Protein AF-A0A1F5VP47-F1 (afdb_monomer_lite)

pLDDT: mean 88.55, std 9.93, range [41.97, 97.94]

Foldseek 3Di:
DADQDVVLVVLLVLVVQLVCLLQVVPVHLPVSPVVSVVSVVVSVVVLVVVCVVCQAQAALAQRHGDPDDDWDWDWADEDPDTDIGTHDDPVSVLLLQLLLLVCVVCLVVLVCLLVVLVVVLSVVSVCVSVVVDPDDNVVSSLVSLLSQLVSLLCSLPCSNVRDPGHSYDRDDSSSSNSRHVNVSSVCSNVSSVVSVVVSVVVVVVVVD

Sequence (208 aa):
MGIMNIKGLLLFLFIPVTLVLFLLFPFGVLISVLLGLGIMFFHRLIARPYMKYYHAKKCLWCNAPFKNASSLKINVEEGKNVQEFNSCSEKCKRGVQNFFRFTGAYRHMIKWGILIPLAGYLVIALLVSFEILALDMQWVKNSFKAIIAILVVSVSFFYRVGGAAELVFPLPVHNLLLLGIRNTLWIFRIVGIWWLITVGKDVIELLA

Organism: NCBI:txid1817863

Structure (mmCIF, N/CA/C/O backbone):
data_AF-A0A1F5VP47-F1
#
_entry.id   AF-A0A1F5VP47-F1
#
loop_
_atom_site.group_PDB
_atom_site.id
_atom_site.type_symbol
_atom_site.label_atom_id
_atom_site.label_alt_id
_atom_site.label_comp_id
_atom_site.label_asym_id
_atom_site.label_entity_id
_atom_site.label_seq_id
_atom_site.pdbx_PDB_ins_code
_atom_site.Cartn_x
_atom_site.Cartn_y
_atom_site.Cartn_z
_atom_site.occupancy
_atom_site.B_iso_or_equiv
_atom_site.auth_seq_id
_atom_site.auth_comp_id
_atom_site.auth_asym_id
_atom_site.auth_atom_id
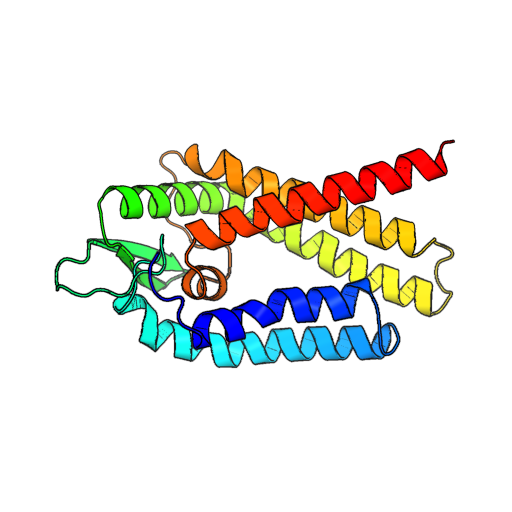_atom_site.pdbx_PDB_model_num
ATOM 1 N N . MET A 1 1 ? -1.201 14.249 20.895 1.00 41.97 1 MET A N 1
ATOM 2 C CA . MET A 1 1 ? -0.868 13.173 19.932 1.00 41.97 1 MET A CA 1
ATOM 3 C C . MET A 1 1 ? -0.512 11.931 20.730 1.00 41.97 1 MET A C 1
ATOM 5 O O . MET A 1 1 ? 0.309 12.037 21.626 1.00 41.97 1 MET A O 1
ATOM 9 N N . GLY A 1 2 ? -1.189 10.800 20.508 1.00 52.50 2 GLY A N 1
ATOM 10 C CA . GLY A 1 2 ? -0.868 9.563 21.228 1.00 52.50 2 GLY A CA 1
ATOM 11 C C . GLY A 1 2 ? 0.527 9.076 20.847 1.00 52.50 2 GLY A C 1
ATOM 12 O O . GLY A 1 2 ? 0.883 9.146 19.673 1.00 52.50 2 GLY A O 1
ATOM 13 N N . ILE A 1 3 ? 1.299 8.613 21.830 1.00 56.91 3 ILE A N 1
ATOM 14 C CA . ILE A 1 3 ? 2.617 7.996 21.641 1.00 56.91 3 ILE A CA 1
ATOM 15 C C . ILE A 1 3 ? 2.464 6.895 20.583 1.00 56.91 3 ILE A C 1
ATOM 17 O O . ILE A 1 3 ? 1.794 5.887 20.822 1.00 56.91 3 ILE A O 1
ATOM 21 N N . MET A 1 4 ? 3.010 7.117 19.384 1.00 62.94 4 MET A N 1
ATOM 22 C CA . MET A 1 4 ? 3.006 6.102 18.335 1.00 62.94 4 MET A CA 1
ATOM 23 C C . MET A 1 4 ? 3.775 4.890 18.846 1.00 62.94 4 MET A C 1
ATOM 25 O O . MET A 1 4 ? 4.903 4.996 19.321 1.00 62.94 4 MET A O 1
ATOM 29 N N . ASN A 1 5 ? 3.145 3.723 18.769 1.00 77.38 5 ASN A N 1
ATOM 30 C CA . ASN A 1 5 ? 3.787 2.482 19.159 1.00 77.38 5 ASN A CA 1
ATOM 31 C C . ASN A 1 5 ? 4.915 2.185 18.160 1.00 77.38 5 ASN A C 1
ATOM 33 O O . ASN A 1 5 ? 4.637 1.834 17.014 1.00 77.38 5 ASN A O 1
ATOM 37 N N . ILE A 1 6 ? 6.166 2.306 18.613 1.00 84.44 6 ILE A N 1
ATOM 38 C CA . ILE A 1 6 ? 7.379 2.107 17.806 1.00 84.44 6 ILE A CA 1
ATOM 39 C C . ILE A 1 6 ? 7.341 0.769 17.056 1.00 84.44 6 ILE A C 1
ATOM 41 O O . ILE A 1 6 ? 7.669 0.726 15.877 1.00 84.44 6 ILE A O 1
ATOM 45 N N . LYS A 1 7 ? 6.843 -0.310 17.680 1.00 85.19 7 LYS A N 1
ATOM 46 C CA . LYS A 1 7 ? 6.714 -1.620 17.014 1.00 85.19 7 LYS A CA 1
ATOM 47 C C . LYS A 1 7 ? 5.762 -1.565 15.817 1.00 85.19 7 LYS A C 1
ATOM 49 O O . LYS A 1 7 ? 6.024 -2.187 14.797 1.00 85.19 7 LYS A O 1
ATOM 54 N N . GLY A 1 8 ? 4.662 -0.819 15.941 1.00 83.31 8 GLY A N 1
ATOM 55 C CA . GLY A 1 8 ? 3.710 -0.620 14.846 1.00 83.31 8 GLY A CA 1
ATOM 56 C C . GLY A 1 8 ? 4.316 0.178 13.692 1.00 83.31 8 GLY A C 1
ATOM 57 O O . GLY A 1 8 ? 4.136 -0.187 12.536 1.00 83.31 8 GLY A O 1
ATOM 58 N N . LEU A 1 9 ? 5.090 1.219 14.013 1.00 86.44 9 LEU A N 1
ATOM 59 C CA . LEU A 1 9 ? 5.802 2.026 13.023 1.00 86.44 9 LEU A CA 1
ATOM 60 C C . LEU A 1 9 ? 6.890 1.222 12.296 1.00 86.44 9 LEU A C 1
ATOM 62 O O . LEU A 1 9 ? 6.964 1.280 11.074 1.00 86.44 9 LEU A O 1
ATOM 66 N N . LEU A 1 10 ? 7.684 0.432 13.025 1.00 88.69 10 LEU A N 1
ATOM 67 C CA . LEU A 1 10 ? 8.708 -0.445 12.446 1.00 88.69 10 LEU A CA 1
ATOM 68 C C . LEU A 1 10 ? 8.095 -1.465 11.482 1.00 88.69 10 LEU A C 1
ATOM 70 O O . LEU A 1 10 ? 8.584 -1.635 10.371 1.00 88.69 10 LEU A O 1
ATOM 74 N N . LEU A 1 11 ? 6.980 -2.088 11.870 1.00 86.81 11 LEU A N 1
ATOM 75 C CA . LEU A 1 11 ? 6.247 -3.000 10.989 1.00 86.81 11 LEU A CA 1
ATOM 76 C C . LEU A 1 11 ? 5.607 -2.276 9.799 1.00 86.81 11 LEU A C 1
ATOM 78 O O . LEU A 1 11 ? 5.409 -2.883 8.755 1.00 86.81 11 LEU A O 1
ATOM 82 N N . PHE A 1 12 ? 5.276 -0.989 9.923 1.00 88.25 12 PHE A N 1
ATOM 83 C CA . PHE A 1 12 ? 4.775 -0.203 8.798 1.00 88.25 12 PHE A CA 1
ATOM 84 C C . PHE A 1 12 ? 5.888 0.183 7.813 1.00 88.25 12 PHE A C 1
ATOM 86 O O . PHE A 1 12 ? 5.636 0.229 6.609 1.00 88.25 12 PHE A O 1
ATOM 93 N N . LEU A 1 13 ? 7.117 0.405 8.301 1.00 90.25 13 LEU A N 1
ATOM 94 C CA . LEU A 1 13 ? 8.293 0.768 7.495 1.00 90.25 13 LEU A CA 1
ATOM 95 C C . LEU A 1 13 ? 8.630 -0.280 6.419 1.00 90.25 13 LEU A C 1
ATOM 97 O O . LEU A 1 13 ? 9.282 0.016 5.423 1.00 90.25 13 LEU A O 1
ATOM 101 N N . PHE A 1 14 ? 8.101 -1.486 6.567 1.00 89.94 14 PHE A N 1
ATOM 102 C CA . PHE A 1 14 ? 8.092 -2.507 5.536 1.00 89.94 14 PHE A CA 1
ATOM 103 C C . PHE A 1 14 ? 7.629 -1.999 4.145 1.00 89.94 14 PHE A C 1
ATOM 105 O O . PHE A 1 14 ? 8.259 -2.298 3.127 1.00 89.94 14 PHE A O 1
ATOM 112 N N . ILE A 1 15 ? 6.552 -1.205 4.090 1.00 90.31 15 ILE A N 1
ATOM 113 C CA . ILE A 1 15 ? 5.997 -0.677 2.831 1.00 90.31 15 ILE A CA 1
ATOM 114 C C . ILE A 1 15 ? 6.986 0.271 2.129 1.00 90.31 15 ILE A C 1
ATOM 116 O O . ILE A 1 15 ? 7.303 0.030 0.966 1.00 90.31 15 ILE A O 1
ATOM 120 N N . PRO A 1 16 ? 7.510 1.334 2.773 1.00 91.50 16 PRO A N 1
ATOM 121 C CA . PRO A 1 16 ? 8.477 2.204 2.112 1.00 91.50 16 PRO A CA 1
ATOM 122 C C . PRO A 1 16 ? 9.773 1.475 1.745 1.00 91.50 16 PRO A C 1
ATOM 124 O O . PRO A 1 16 ? 10.310 1.741 0.676 1.00 91.50 16 PRO A O 1
ATOM 127 N N . VAL A 1 17 ? 10.246 0.519 2.553 1.00 95.00 17 VAL A N 1
ATOM 128 C CA . VAL A 1 17 ? 11.437 -0.282 2.213 1.00 95.00 17 VAL A CA 1
ATOM 129 C C . VAL A 1 17 ? 11.219 -1.088 0.930 1.00 95.00 17 VAL A C 1
ATOM 131 O O . VAL A 1 17 ? 12.063 -1.068 0.038 1.00 95.00 17 VAL A O 1
ATOM 134 N N . THR A 1 18 ? 10.074 -1.759 0.794 1.00 94.25 18 THR A N 1
ATOM 135 C CA . THR A 1 18 ? 9.769 -2.523 -0.428 1.00 94.25 18 THR A CA 1
ATOM 136 C C . THR A 1 18 ? 9.563 -1.635 -1.644 1.00 94.25 18 THR A C 1
ATOM 138 O O . THR A 1 18 ? 10.050 -1.969 -2.721 1.00 94.25 18 THR A O 1
ATOM 141 N N . LEU A 1 19 ? 8.934 -0.468 -1.481 1.00 93.75 19 LEU A N 1
ATOM 142 C CA . LEU A 1 19 ? 8.843 0.519 -2.557 1.00 93.75 19 LEU A CA 1
ATOM 143 C C . LEU A 1 19 ? 10.220 1.028 -2.993 1.00 93.75 19 LEU A C 1
ATOM 145 O O . LEU A 1 19 ? 10.444 1.173 -4.187 1.00 93.75 19 LEU A O 1
ATOM 149 N N . VAL A 1 20 ? 11.152 1.262 -2.066 1.00 95.69 20 VAL A N 1
ATOM 150 C CA . VAL A 1 20 ? 12.532 1.648 -2.401 1.00 95.69 20 VAL A CA 1
ATOM 151 C C . VAL A 1 20 ? 13.230 0.551 -3.204 1.00 95.69 20 VAL A C 1
ATOM 153 O O . VAL A 1 20 ? 13.813 0.847 -4.244 1.00 95.69 20 VAL A O 1
ATOM 156 N N . LEU A 1 21 ? 13.123 -0.712 -2.781 1.00 96.31 21 LEU A N 1
ATOM 157 C CA . LEU A 1 21 ? 13.696 -1.840 -3.522 1.00 96.31 21 LEU A CA 1
ATOM 158 C C . LEU A 1 21 ? 13.124 -1.935 -4.939 1.00 96.31 21 LEU A C 1
ATOM 160 O O . LEU A 1 21 ? 13.878 -2.099 -5.895 1.00 96.31 21 LEU A O 1
ATOM 164 N N . PHE A 1 22 ? 11.808 -1.784 -5.082 1.00 95.31 22 PHE A N 1
ATOM 165 C CA . PHE A 1 22 ? 11.144 -1.879 -6.377 1.00 95.31 22 PHE A CA 1
ATOM 166 C C . PHE A 1 22 ? 11.359 -0.654 -7.263 1.00 95.31 22 PHE A C 1
ATOM 168 O O . PHE A 1 22 ? 11.377 -0.807 -8.473 1.00 95.31 22 PHE A O 1
ATOM 175 N N . LEU A 1 23 ? 11.510 0.554 -6.719 1.00 95.38 23 LEU A N 1
ATOM 176 C CA . LEU A 1 23 ? 11.625 1.774 -7.527 1.00 95.38 23 LEU A CA 1
ATOM 177 C C . LEU A 1 23 ? 13.069 2.186 -7.809 1.00 95.38 23 LEU A C 1
ATOM 179 O O . LEU A 1 23 ? 13.328 2.799 -8.844 1.00 95.38 23 LEU A O 1
ATOM 183 N N . LEU A 1 24 ? 14.005 1.900 -6.906 1.00 95.56 24 LEU A N 1
ATOM 184 C CA . LEU A 1 24 ? 15.404 2.309 -7.065 1.00 95.56 24 LEU A CA 1
ATOM 185 C C . LEU A 1 24 ? 16.305 1.173 -7.544 1.00 95.56 24 LEU A C 1
ATOM 187 O O . LEU A 1 24 ? 17.343 1.459 -8.125 1.00 95.56 24 LEU A O 1
ATOM 191 N N . PHE A 1 25 ? 15.907 -0.086 -7.338 1.00 95.81 25 PHE A N 1
ATOM 192 C CA . PHE A 1 25 ? 16.708 -1.265 -7.674 1.00 95.81 25 PHE A CA 1
ATOM 193 C C . PHE A 1 25 ? 18.173 -1.180 -7.189 1.00 95.81 25 PHE A C 1
ATOM 195 O O . PHE A 1 25 ? 19.090 -1.385 -7.985 1.00 95.81 25 PHE A O 1
ATOM 202 N N . PRO A 1 26 ? 18.429 -0.895 -5.895 1.00 96.75 26 PRO A N 1
ATOM 203 C CA . PRO A 1 26 ? 19.781 -0.617 -5.394 1.00 96.75 26 PRO A CA 1
ATOM 204 C C . PRO A 1 26 ? 20.772 -1.780 -5.574 1.00 96.75 26 PRO A C 1
ATOM 206 O O . PRO A 1 26 ? 21.977 -1.559 -5.560 1.00 96.75 26 PRO A O 1
ATOM 209 N N . PHE A 1 27 ? 20.276 -3.008 -5.751 1.00 97.25 27 PHE A N 1
ATOM 210 C CA . PHE A 1 27 ? 21.081 -4.217 -5.964 1.00 97.25 27 PHE A CA 1
ATOM 211 C C . PHE A 1 27 ? 20.882 -4.814 -7.370 1.00 97.25 27 PHE A C 1
ATOM 213 O O . PHE A 1 27 ? 21.124 -5.999 -7.583 1.00 97.25 27 PHE A O 1
ATOM 220 N N . GLY A 1 28 ? 20.362 -4.024 -8.316 1.00 96.12 28 GLY A N 1
ATOM 221 C CA . GLY A 1 28 ? 19.866 -4.507 -9.607 1.00 96.12 28 GLY A CA 1
ATOM 222 C C . GLY A 1 28 ? 18.427 -5.028 -9.528 1.00 96.12 28 GLY A C 1
ATOM 223 O O . GLY A 1 28 ? 17.894 -5.276 -8.440 1.00 96.12 28 GLY A O 1
ATOM 224 N N . VAL A 1 29 ? 17.767 -5.172 -10.683 1.00 95.38 29 VAL A N 1
ATOM 225 C CA . VAL A 1 29 ? 16.321 -5.455 -10.748 1.00 95.38 29 VAL A CA 1
ATOM 226 C C . VAL A 1 29 ? 15.985 -6.803 -10.114 1.00 95.38 29 VAL A C 1
ATOM 228 O O . VAL A 1 29 ? 15.192 -6.847 -9.178 1.00 95.38 29 VAL A O 1
ATOM 231 N N . LEU A 1 30 ? 16.631 -7.890 -10.547 1.00 96.38 30 LEU A N 1
ATOM 232 C CA . LEU A 1 30 ? 16.308 -9.242 -10.080 1.00 96.38 30 LEU A CA 1
ATOM 233 C C . LEU A 1 30 ? 16.446 -9.393 -8.556 1.00 96.38 30 LEU A C 1
ATOM 235 O O . LEU A 1 30 ? 15.497 -9.807 -7.890 1.00 96.38 30 LEU A O 1
ATOM 239 N N . ILE A 1 31 ? 17.601 -9.021 -7.995 1.00 97.69 31 ILE A N 1
ATOM 240 C CA . ILE A 1 31 ? 17.870 -9.145 -6.554 1.00 97.69 31 ILE A CA 1
ATOM 241 C C . ILE A 1 31 ? 16.905 -8.267 -5.754 1.00 97.69 31 ILE A C 1
ATOM 243 O O . ILE A 1 31 ? 16.318 -8.730 -4.777 1.00 97.69 31 ILE A O 1
ATOM 247 N N . SER A 1 32 ? 16.681 -7.021 -6.179 1.00 97.44 32 SER A N 1
ATOM 248 C CA . SER A 1 32 ? 15.771 -6.117 -5.468 1.00 97.44 32 SER A CA 1
ATOM 249 C C . SER A 1 32 ? 14.319 -6.610 -5.509 1.00 97.44 32 SER A C 1
ATOM 251 O O . SER A 1 32 ? 13.610 -6.496 -4.508 1.00 97.44 32 SER A O 1
ATOM 253 N N . VAL A 1 33 ? 13.881 -7.203 -6.629 1.00 96.12 33 VAL A N 1
ATOM 254 C CA . VAL A 1 33 ? 12.553 -7.822 -6.761 1.00 96.12 33 VAL A CA 1
ATOM 255 C C . VAL A 1 33 ? 12.422 -9.023 -5.825 1.00 96.12 33 VAL A C 1
ATOM 257 O O . VAL A 1 33 ? 11.471 -9.081 -5.044 1.00 96.12 33 VAL A O 1
ATOM 260 N N . LEU A 1 34 ? 13.384 -9.951 -5.850 1.00 97.31 34 LEU A N 1
ATOM 261 C CA . LEU A 1 34 ? 13.376 -11.136 -4.986 1.00 97.31 34 LEU A CA 1
ATOM 262 C C . LEU A 1 34 ? 13.375 -10.756 -3.503 1.00 97.31 34 LEU A C 1
ATOM 264 O O . LEU A 1 34 ? 12.566 -11.281 -2.736 1.00 97.31 34 LEU A O 1
ATOM 268 N N . LEU A 1 35 ? 14.224 -9.804 -3.106 1.00 97.44 35 LEU A N 1
ATOM 269 C CA . LEU A 1 35 ? 14.241 -9.281 -1.743 1.00 97.44 35 LEU A CA 1
ATOM 270 C C . LEU A 1 35 ? 12.902 -8.641 -1.386 1.00 97.44 35 LEU A C 1
ATOM 272 O O . LEU A 1 35 ? 12.327 -8.985 -0.358 1.00 97.44 35 LEU A O 1
ATOM 276 N N . GLY A 1 36 ? 12.357 -7.763 -2.229 1.00 95.81 36 GLY A N 1
ATOM 277 C CA . GLY A 1 36 ? 11.080 -7.113 -1.945 1.00 95.81 36 GLY A CA 1
ATOM 278 C C . GLY A 1 36 ? 9.933 -8.114 -1.757 1.00 95.81 36 GLY A C 1
ATOM 279 O O . GLY A 1 36 ? 9.186 -8.009 -0.782 1.00 95.81 36 GLY A O 1
ATOM 280 N N . LEU A 1 37 ? 9.842 -9.137 -2.614 1.00 94.81 37 LEU A N 1
ATOM 281 C CA . LEU A 1 37 ? 8.870 -10.229 -2.479 1.00 94.81 37 LEU A CA 1
ATOM 282 C C . LEU A 1 37 ? 9.100 -11.059 -1.208 1.00 94.81 37 LEU A C 1
ATOM 284 O O . LEU A 1 37 ? 8.144 -11.380 -0.497 1.00 94.81 37 LEU A O 1
ATOM 288 N N . GLY A 1 38 ? 10.358 -11.365 -0.886 1.00 96.56 38 GLY A N 1
ATOM 289 C CA . GLY A 1 38 ? 10.727 -12.056 0.346 1.00 96.56 38 GLY A CA 1
ATOM 290 C C . GLY A 1 38 ? 10.269 -11.281 1.579 1.00 96.56 38 GLY A C 1
ATOM 291 O O . GLY A 1 38 ? 9.574 -11.825 2.438 1.00 96.56 38 GLY A O 1
ATOM 292 N N . ILE A 1 39 ? 10.562 -9.981 1.642 1.00 94.81 39 ILE A N 1
ATOM 293 C CA . ILE A 1 39 ? 10.144 -9.148 2.769 1.00 94.81 39 ILE A CA 1
ATOM 294 C C . ILE A 1 39 ? 8.599 -9.052 2.818 1.00 94.81 39 ILE A C 1
ATOM 296 O O . ILE A 1 39 ? 8.037 -9.151 3.908 1.00 94.81 39 ILE A O 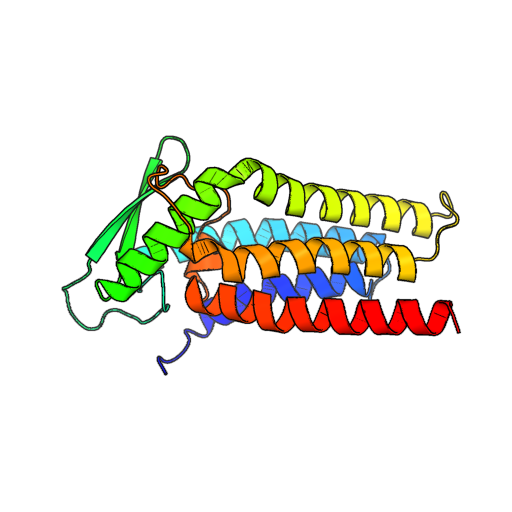1
ATOM 300 N N . MET A 1 40 ? 7.881 -8.956 1.682 1.00 91.94 40 MET A N 1
ATOM 301 C CA . MET A 1 40 ? 6.399 -9.027 1.640 1.00 91.94 40 MET A CA 1
ATOM 302 C C . MET A 1 40 ? 5.856 -10.299 2.287 1.00 91.94 40 MET A C 1
ATOM 304 O O . MET A 1 40 ? 4.889 -10.250 3.058 1.00 91.94 40 MET A O 1
ATOM 308 N N . PHE A 1 41 ? 6.484 -11.434 1.996 1.00 92.94 41 PHE A N 1
ATOM 309 C CA . PHE A 1 41 ? 6.114 -12.715 2.576 1.00 92.94 41 PHE A CA 1
ATOM 310 C C . PHE A 1 41 ? 6.368 -12.749 4.092 1.00 92.94 41 PHE A C 1
ATOM 312 O O . PHE A 1 41 ? 5.449 -13.047 4.862 1.00 92.94 41 PHE A O 1
ATOM 319 N N . PHE A 1 42 ? 7.570 -12.371 4.541 1.00 92.88 42 PHE A N 1
ATOM 320 C CA . PHE A 1 42 ? 7.931 -12.367 5.964 1.00 92.88 42 PHE A CA 1
ATOM 321 C C . PHE A 1 42 ? 7.113 -11.369 6.785 1.00 92.88 42 PHE A C 1
ATOM 323 O O . PHE A 1 42 ? 6.675 -11.692 7.891 1.00 92.88 42 PHE A O 1
ATOM 330 N N . HIS A 1 43 ? 6.821 -10.189 6.234 1.00 90.44 43 HIS A N 1
ATOM 331 C CA . HIS A 1 43 ? 5.954 -9.205 6.881 1.00 90.44 43 HIS A CA 1
ATOM 332 C C . HIS A 1 43 ? 4.592 -9.804 7.217 1.00 90.44 43 HIS A C 1
ATOM 334 O O . HIS A 1 43 ? 4.106 -9.651 8.335 1.00 90.44 43 HIS A O 1
ATOM 340 N N . ARG A 1 44 ? 3.993 -10.570 6.298 1.00 88.12 44 ARG A N 1
ATOM 341 C CA . ARG A 1 44 ? 2.704 -11.230 6.546 1.00 88.12 44 ARG A CA 1
ATOM 342 C C . ARG A 1 44 ? 2.773 -12.216 7.715 1.00 88.12 44 ARG A C 1
ATOM 344 O O . ARG A 1 44 ? 1.799 -12.328 8.464 1.00 88.12 44 ARG A O 1
ATOM 351 N N . LEU A 1 45 ? 3.891 -12.922 7.877 1.00 90.62 45 LEU A N 1
ATOM 352 C CA . LEU A 1 45 ? 4.098 -13.863 8.981 1.00 90.62 45 LEU A CA 1
ATOM 353 C C . LEU A 1 45 ? 4.222 -13.142 10.327 1.00 90.62 45 LEU A C 1
ATOM 355 O O . LEU A 1 45 ? 3.622 -13.587 11.300 1.00 90.62 45 LEU A O 1
ATOM 359 N N . ILE A 1 46 ? 4.922 -12.006 10.370 1.00 90.19 46 ILE A N 1
ATOM 360 C CA . ILE A 1 46 ? 5.167 -11.233 11.600 1.00 90.19 46 ILE A CA 1
ATOM 361 C C . ILE A 1 46 ? 3.962 -10.351 11.974 1.00 90.19 46 ILE A C 1
ATOM 363 O O . ILE A 1 46 ? 3.613 -10.207 13.148 1.00 90.19 46 ILE A O 1
ATOM 367 N N . ALA A 1 47 ? 3.271 -9.778 10.990 1.00 87.81 47 ALA A N 1
ATOM 368 C CA . ALA A 1 47 ? 2.153 -8.867 11.220 1.00 87.81 47 ALA A CA 1
ATOM 369 C C . ALA A 1 47 ? 0.903 -9.586 11.760 1.00 87.81 47 ALA A C 1
ATOM 371 O O . ALA A 1 47 ? 0.136 -9.010 12.532 1.00 87.81 47 ALA A O 1
ATOM 372 N N . ARG A 1 48 ? 0.697 -10.861 11.407 1.00 87.75 48 ARG A N 1
ATOM 373 C CA . ARG A 1 48 ? -0.425 -11.685 11.897 1.00 87.75 48 ARG A CA 1
ATOM 374 C C . ARG A 1 48 ? -0.466 -11.861 13.426 1.00 87.75 48 ARG A C 1
ATOM 376 O O . ARG A 1 48 ? -1.511 -11.569 14.009 1.00 87.75 48 ARG A O 1
ATOM 383 N N . PRO A 1 49 ? 0.594 -12.326 14.111 1.00 89.00 49 PRO A N 1
ATOM 384 C CA . PRO A 1 49 ? 0.583 -12.434 15.569 1.00 89.00 49 PRO A CA 1
ATOM 385 C C . PRO A 1 49 ? 0.473 -11.059 16.237 1.00 89.00 49 PRO A C 1
ATOM 387 O O . PRO A 1 49 ? -0.261 -10.916 17.215 1.00 89.00 49 PRO A O 1
ATOM 390 N N . TYR A 1 50 ? 1.107 -10.027 15.665 1.00 88.12 50 TYR A N 1
ATOM 391 C CA . TYR A 1 50 ? 0.953 -8.651 16.142 1.00 88.12 50 TYR A CA 1
ATOM 392 C C . TYR A 1 50 ? -0.520 -8.212 16.135 1.00 88.12 50 TYR A C 1
ATOM 394 O O . TYR A 1 50 ? -1.017 -7.694 17.135 1.00 88.12 50 TYR A O 1
ATOM 402 N N . MET A 1 51 ? -1.236 -8.470 15.037 1.00 86.81 51 MET A N 1
ATOM 403 C CA . MET A 1 51 ? -2.669 -8.194 14.914 1.00 86.81 51 MET A CA 1
ATOM 404 C C . MET A 1 51 ? -3.488 -8.876 15.996 1.00 86.81 51 MET A C 1
ATOM 406 O O . MET A 1 51 ? -4.235 -8.214 16.716 1.00 86.81 51 MET A O 1
ATOM 410 N N . LYS A 1 52 ? -3.315 -10.194 16.144 1.00 86.94 52 LYS A N 1
ATOM 411 C CA . LYS A 1 52 ? -4.046 -10.975 17.147 1.00 86.94 52 LYS A CA 1
ATOM 412 C C . LYS A 1 52 ? -3.847 -10.409 18.550 1.00 86.94 52 LYS A C 1
ATOM 414 O O . LYS A 1 52 ? -4.805 -10.325 19.305 1.00 86.94 52 LYS A O 1
ATOM 419 N N . TYR A 1 53 ? -2.645 -9.940 18.875 1.00 87.81 53 TYR A N 1
ATOM 420 C CA . TYR A 1 53 ? -2.360 -9.374 20.190 1.00 87.81 53 TYR A CA 1
ATOM 421 C C . TYR A 1 53 ? -2.903 -7.947 20.393 1.00 87.81 53 TYR A C 1
ATOM 423 O O . TYR A 1 53 ? -3.366 -7.609 21.484 1.00 87.81 53 TYR A O 1
ATOM 431 N N . TYR A 1 54 ? -2.822 -7.083 19.373 1.00 88.06 54 TYR A N 1
ATOM 432 C CA . TYR A 1 54 ? -3.107 -5.650 19.522 1.00 88.06 54 TYR A CA 1
ATOM 433 C C . TYR A 1 54 ? -4.501 -5.207 19.065 1.00 88.06 54 TYR A C 1
ATOM 435 O O . TYR A 1 54 ? -4.886 -4.093 19.426 1.00 88.06 54 TYR A O 1
ATOM 443 N N . HIS A 1 55 ? -5.264 -6.026 18.329 1.00 85.44 55 HIS A N 1
ATOM 444 C CA . HIS A 1 55 ? -6.572 -5.620 17.788 1.00 85.44 55 HIS A CA 1
ATOM 445 C C . HIS A 1 55 ? -7.557 -5.161 18.877 1.00 85.44 55 HIS A C 1
ATOM 447 O O . HIS A 1 55 ? -8.242 -4.159 18.698 1.00 85.44 55 HIS A O 1
ATOM 453 N N . ALA A 1 56 ? -7.556 -5.821 20.041 1.00 86.50 56 ALA A N 1
ATOM 454 C CA . ALA A 1 56 ? -8.412 -5.460 21.170 1.00 86.50 56 ALA A CA 1
ATOM 455 C C . ALA A 1 56 ? -7.861 -4.296 22.021 1.00 86.50 56 ALA A C 1
ATOM 457 O O . ALA A 1 56 ? -8.598 -3.683 22.791 1.00 86.50 56 ALA A O 1
ATOM 458 N N . LYS A 1 57 ? -6.567 -3.966 21.897 1.00 88.94 57 LYS A N 1
ATOM 459 C CA . LYS A 1 57 ? -5.859 -3.028 22.794 1.00 88.94 57 LYS A CA 1
ATOM 460 C C . LYS A 1 57 ? -5.798 -1.593 22.273 1.00 88.94 57 LYS A C 1
ATOM 462 O O . LYS A 1 57 ? -5.351 -0.698 22.994 1.00 88.94 57 LYS A O 1
ATOM 467 N N . LYS A 1 58 ? -6.193 -1.365 21.020 1.00 89.69 58 LYS A N 1
ATOM 468 C CA . LYS A 1 58 ? -6.065 -0.069 20.348 1.00 89.69 58 LYS A CA 1
ATOM 469 C C . LYS A 1 58 ? -7.294 0.263 19.518 1.00 89.69 58 LYS A C 1
ATOM 471 O O . LYS A 1 58 ? -7.973 -0.617 19.003 1.00 89.69 58 LYS A O 1
ATOM 476 N N . CYS A 1 59 ? -7.535 1.555 19.340 1.00 91.00 59 CYS A N 1
ATOM 477 C CA . CYS A 1 59 ? -8.545 2.047 18.417 1.00 91.00 59 CYS A CA 1
ATOM 478 C C . CYS A 1 59 ? -8.093 1.849 16.963 1.00 91.00 59 CYS A C 1
ATOM 480 O O . CYS A 1 59 ? -7.082 2.420 16.559 1.00 91.00 59 CYS A O 1
ATOM 482 N N . LEU A 1 60 ? -8.871 1.134 16.146 1.00 91.50 60 LEU A N 1
ATOM 483 C CA . LEU A 1 60 ? -8.541 0.894 14.733 1.00 91.50 60 LEU A CA 1
ATOM 484 C C . LEU A 1 60 ? -8.474 2.189 13.896 1.00 91.50 60 LEU A C 1
ATOM 486 O O . LEU A 1 60 ? -7.725 2.277 12.923 1.00 91.50 60 LEU A O 1
ATOM 490 N N . TRP A 1 61 ? -9.230 3.225 14.272 1.00 93.75 61 TRP A N 1
ATOM 491 C CA . TRP A 1 61 ? -9.244 4.493 13.537 1.00 93.75 61 TRP A CA 1
ATOM 492 C C . TRP A 1 61 ? -7.987 5.333 13.779 1.00 93.75 61 TRP A C 1
ATOM 494 O O . TRP A 1 61 ? -7.304 5.729 12.836 1.00 93.75 61 TRP A O 1
ATOM 504 N N . CYS A 1 62 ? -7.705 5.653 15.046 1.00 92.19 62 CYS A N 1
ATOM 505 C CA . CYS A 1 62 ? -6.674 6.620 15.436 1.00 92.19 62 CYS A CA 1
ATOM 506 C C . CYS A 1 62 ? -5.413 5.983 16.034 1.00 92.19 62 CYS A C 1
ATOM 508 O O . CYS A 1 62 ? -4.467 6.713 16.327 1.00 92.19 62 CYS A O 1
ATOM 510 N N . ASN A 1 63 ? -5.411 4.658 16.226 1.00 91.44 63 ASN A N 1
ATOM 511 C CA . ASN A 1 63 ? -4.342 3.861 16.835 1.00 91.44 63 ASN A CA 1
ATOM 512 C C . ASN A 1 63 ? -4.004 4.220 18.292 1.00 91.44 63 ASN A C 1
ATOM 514 O O . ASN A 1 63 ? -2.962 3.822 18.811 1.00 91.44 63 ASN A O 1
ATOM 518 N N . ALA A 1 64 ? -4.875 4.972 18.970 1.00 88.69 64 ALA A N 1
ATOM 519 C CA . ALA A 1 64 ? -4.700 5.271 20.385 1.00 88.69 64 ALA A CA 1
ATOM 520 C C . ALA A 1 64 ? -4.893 3.993 21.226 1.00 88.69 64 ALA A C 1
ATOM 522 O O . ALA A 1 64 ? -5.845 3.248 20.967 1.00 88.69 64 ALA A O 1
ATOM 523 N N . PRO A 1 65 ? -4.029 3.731 22.225 1.00 88.25 65 PRO A N 1
ATOM 524 C CA . PRO A 1 65 ? -4.248 2.647 23.175 1.00 88.25 65 PRO A CA 1
ATOM 525 C C . PRO A 1 65 ? -5.481 2.936 24.040 1.00 88.25 65 PRO A C 1
ATOM 527 O O . PRO A 1 65 ? -5.735 4.093 24.390 1.00 88.25 65 PRO A O 1
ATOM 530 N N . PHE A 1 66 ? -6.235 1.899 24.409 1.00 83.69 66 PHE A N 1
ATOM 531 C CA . PHE A 1 66 ? -7.310 2.059 25.389 1.00 83.69 66 PHE A CA 1
ATOM 532 C C . PHE A 1 66 ? -6.715 2.247 26.781 1.00 83.69 66 PHE A C 1
ATOM 534 O O . PHE A 1 66 ? -5.908 1.436 27.227 1.00 83.69 66 PHE A O 1
ATOM 541 N N . LYS A 1 67 ? -7.111 3.332 27.453 1.00 68.94 67 LYS A N 1
ATOM 542 C CA . LYS A 1 67 ? -6.826 3.536 28.880 1.00 68.94 67 LYS A CA 1
ATOM 543 C C . LYS A 1 67 ? -7.973 3.040 29.772 1.00 68.94 67 LYS A C 1
ATOM 545 O O . LYS A 1 67 ? -7.691 2.571 30.863 1.00 68.94 67 LYS A O 1
ATOM 550 N N . ASN A 1 68 ? -9.220 3.067 29.279 1.00 55.75 68 ASN A N 1
ATOM 551 C CA . ASN A 1 68 ? -10.431 2.660 30.008 1.00 55.75 68 ASN A CA 1
ATOM 552 C C . ASN A 1 68 ? -11.277 1.655 29.196 1.00 55.75 68 ASN A C 1
ATOM 554 O O . ASN A 1 68 ? -11.173 1.601 27.970 1.00 55.75 68 ASN A O 1
ATOM 558 N N . ALA A 1 69 ? -12.120 0.885 29.895 1.00 54.22 69 ALA A N 1
ATOM 559 C CA . ALA A 1 69 ? -12.853 -0.291 29.401 1.00 54.22 69 ALA A CA 1
ATOM 560 C C . ALA A 1 69 ? -13.946 -0.027 28.340 1.00 54.22 69 ALA A C 1
ATOM 562 O O . ALA A 1 69 ? -14.428 -0.968 27.709 1.00 54.22 69 ALA A O 1
ATOM 563 N N . SER A 1 70 ? -14.341 1.225 28.104 1.00 60.66 70 SER A N 1
ATOM 564 C CA . SER A 1 70 ? -15.370 1.579 27.122 1.00 60.66 70 SER A CA 1
ATOM 565 C C . SER A 1 70 ? -14.800 1.596 25.701 1.00 60.66 70 SER A C 1
ATOM 567 O O . SER A 1 70 ? -14.429 2.632 25.147 1.00 60.66 70 SER A O 1
ATOM 569 N N . SER A 1 71 ? -14.727 0.408 25.103 1.00 77.12 71 SER A N 1
ATOM 570 C CA . SER A 1 71 ? -14.449 0.228 23.680 1.00 77.12 71 SER A CA 1
ATOM 571 C C . SER A 1 71 ? -15.748 -0.011 22.914 1.00 77.12 71 SER A C 1
ATOM 573 O O . SER A 1 71 ? -16.594 -0.810 23.309 1.00 77.12 71 SER A O 1
ATOM 575 N N . LEU A 1 72 ? -15.921 0.710 21.809 1.00 79.38 72 LEU A N 1
ATOM 576 C CA . LEU A 1 72 ? -17.023 0.473 20.888 1.00 79.38 72 LEU A CA 1
ATOM 577 C C . LEU A 1 72 ? -16.587 -0.584 19.879 1.00 79.38 72 LEU A C 1
ATOM 579 O O . LEU A 1 72 ? -15.681 -0.331 19.074 1.00 79.38 72 LEU A O 1
ATOM 583 N N . LYS A 1 73 ? -17.241 -1.742 19.940 1.00 84.69 73 LYS A N 1
ATOM 584 C CA . LYS A 1 73 ? -16.980 -2.897 19.082 1.00 84.69 73 LYS A CA 1
ATOM 585 C C . LYS A 1 73 ? -17.534 -2.689 17.672 1.00 84.69 73 LYS A C 1
ATOM 587 O O . LYS A 1 73 ? -18.580 -2.062 17.478 1.00 84.69 73 LYS A O 1
ATOM 592 N N . ILE A 1 74 ? -16.816 -3.213 16.687 1.00 81.94 74 ILE A N 1
ATOM 593 C CA . ILE A 1 74 ? -17.149 -3.186 15.265 1.00 81.94 74 ILE A CA 1
ATOM 594 C C . ILE A 1 74 ? -16.850 -4.570 14.711 1.00 81.94 74 ILE A C 1
ATOM 596 O O . ILE A 1 74 ? -15.695 -4.984 14.683 1.00 81.94 74 ILE A O 1
ATOM 600 N N . ASN A 1 75 ? -17.885 -5.255 14.248 1.00 82.94 75 ASN A N 1
ATOM 601 C CA . ASN A 1 75 ? -17.739 -6.532 13.569 1.00 82.94 75 ASN A CA 1
ATOM 602 C C . ASN A 1 75 ? -17.476 -6.273 12.087 1.00 82.94 75 ASN A C 1
ATOM 604 O O . ASN A 1 75 ? -18.209 -5.518 11.446 1.00 82.94 75 ASN A O 1
ATOM 608 N N . VAL A 1 76 ? -16.400 -6.857 11.573 1.00 78.94 76 VAL A N 1
ATOM 609 C CA . VAL A 1 76 ? -15.983 -6.755 10.175 1.00 78.94 76 VAL A CA 1
ATOM 610 C C . VAL A 1 76 ? -15.819 -8.168 9.636 1.00 78.94 76 VAL A C 1
ATOM 612 O O . VAL A 1 76 ? -15.172 -9.005 10.265 1.00 78.94 76 VAL A O 1
ATOM 615 N N . GLU A 1 77 ? -16.403 -8.437 8.476 1.00 78.25 77 GLU A N 1
ATOM 616 C CA . GLU A 1 77 ? -16.356 -9.756 7.852 1.00 78.25 77 GLU A CA 1
ATOM 617 C C . GLU A 1 77 ? -15.088 -9.910 7.005 1.00 78.25 77 GLU A C 1
ATOM 619 O O . GLU A 1 77 ? -14.887 -9.203 6.016 1.00 78.25 77 GLU A O 1
ATOM 624 N N . GLU A 1 78 ? -14.226 -10.857 7.378 1.00 71.38 78 GLU A N 1
ATOM 625 C CA . GLU A 1 78 ? -13.066 -11.305 6.605 1.00 71.38 78 GLU A CA 1
ATOM 626 C C . GLU A 1 78 ? -13.318 -12.732 6.087 1.00 71.38 78 GLU A C 1
ATOM 628 O O . GLU A 1 78 ? -12.990 -13.741 6.723 1.00 71.38 78 GLU A O 1
ATOM 633 N N . GLY A 1 79 ? -13.927 -12.827 4.902 1.00 72.06 79 GLY A N 1
ATOM 634 C CA . GLY A 1 79 ? -14.320 -14.105 4.308 1.00 72.06 79 GLY A CA 1
ATOM 635 C C . GLY A 1 79 ? -15.442 -14.766 5.111 1.00 72.06 79 GLY A C 1
ATOM 636 O O . GLY A 1 79 ? -16.520 -14.204 5.218 1.00 72.06 79 GLY A O 1
ATOM 637 N N . LYS A 1 80 ? -15.192 -15.957 5.674 1.00 70.19 80 LYS A N 1
ATOM 638 C CA . LYS A 1 80 ? -16.146 -16.650 6.566 1.00 70.19 80 LYS A CA 1
ATOM 639 C C . LYS A 1 80 ? -15.985 -16.274 8.045 1.00 70.19 80 LYS A C 1
ATOM 641 O O . LYS A 1 80 ? -16.730 -16.774 8.879 1.00 70.19 80 LYS A O 1
ATOM 646 N N . ASN A 1 81 ? -14.988 -15.454 8.383 1.00 76.06 81 ASN A N 1
ATOM 647 C CA . ASN A 1 81 ? -14.679 -15.108 9.766 1.00 76.06 81 ASN A CA 1
ATOM 648 C C . ASN A 1 81 ? -15.158 -13.691 10.072 1.00 76.06 81 ASN A C 1
ATOM 650 O O . ASN A 1 81 ? -14.852 -12.760 9.332 1.00 76.06 81 ASN A O 1
ATOM 654 N N . VAL A 1 82 ? -15.831 -13.514 11.204 1.00 80.38 82 VAL A N 1
ATOM 655 C CA . VAL A 1 82 ? -16.127 -12.188 11.751 1.00 80.38 82 VAL A CA 1
ATOM 656 C C . VAL A 1 82 ? -14.988 -11.801 12.687 1.00 80.38 82 VAL A C 1
ATOM 658 O O . VAL A 1 82 ? -14.693 -12.520 13.640 1.00 80.38 82 VAL A O 1
ATOM 661 N N . GLN A 1 83 ? -14.327 -10.680 12.409 1.00 82.75 83 GLN A N 1
ATOM 662 C CA . GLN A 1 83 ? -13.338 -10.093 13.308 1.00 82.75 83 GLN A CA 1
ATOM 663 C C . GLN A 1 83 ? -13.926 -8.891 14.032 1.00 82.75 83 GLN A C 1
ATOM 665 O O . GLN A 1 83 ? -14.533 -8.009 13.425 1.00 82.75 83 GLN A O 1
ATOM 670 N N . GLU A 1 84 ? -13.710 -8.853 15.341 1.00 86.25 84 GLU A N 1
ATOM 671 C CA . GLU A 1 84 ? -14.128 -7.748 16.189 1.00 86.25 84 GLU A CA 1
ATOM 672 C C . GLU A 1 84 ? -12.989 -6.726 16.302 1.00 86.25 84 GLU A C 1
ATOM 674 O O . GLU A 1 84 ? -11.854 -7.065 16.635 1.00 86.25 84 GLU A O 1
ATOM 679 N N . PHE A 1 85 ? -13.286 -5.459 16.033 1.00 88.25 85 PHE A N 1
ATOM 680 C CA . PHE A 1 85 ? -12.363 -4.343 16.198 1.00 88.25 85 PHE A CA 1
ATOM 681 C C . PHE A 1 85 ? -12.916 -3.318 17.169 1.00 88.25 85 PHE A C 1
ATOM 683 O O . PHE A 1 85 ? -14.119 -3.090 17.246 1.00 88.25 85 PHE A O 1
ATOM 690 N N . ASN A 1 86 ? -12.011 -2.620 17.845 1.00 90.00 86 ASN A N 1
ATOM 691 C CA . ASN A 1 86 ? -12.379 -1.626 18.835 1.00 90.00 86 ASN A CA 1
ATOM 692 C C . ASN A 1 86 ? -12.176 -0.196 18.318 1.00 90.00 86 ASN A C 1
ATOM 694 O O . ASN A 1 86 ? -11.245 0.117 17.568 1.00 90.00 86 ASN A O 1
ATOM 698 N N . SER A 1 87 ? -13.032 0.712 18.781 1.00 90.88 87 SER A N 1
ATOM 699 C CA . SER A 1 87 ? -12.936 2.150 18.533 1.00 90.88 87 SER A CA 1
ATOM 700 C C . SER A 1 87 ? -13.131 2.952 19.823 1.00 90.88 87 SER A C 1
ATOM 702 O O . SER A 1 87 ? -13.866 2.544 20.717 1.00 90.88 87 SER A O 1
ATOM 704 N N . CYS A 1 88 ? -12.427 4.083 19.949 1.00 91.31 88 CYS A N 1
ATOM 705 C CA . CYS A 1 88 ? -12.394 4.880 21.186 1.00 91.31 88 CYS A CA 1
ATOM 706 C C . CYS A 1 88 ? -13.502 5.933 21.304 1.00 91.31 88 CYS A C 1
ATOM 708 O O . CYS A 1 88 ? -13.592 6.608 22.321 1.00 91.31 88 CYS A O 1
ATOM 710 N N . SER A 1 89 ? -14.282 6.155 20.247 1.00 90.94 89 SER A N 1
ATOM 711 C CA . SER A 1 89 ? -15.398 7.103 20.241 1.00 90.94 89 SER A CA 1
ATOM 712 C C . SER A 1 89 ? -16.319 6.833 19.060 1.00 90.94 89 SER A C 1
ATOM 714 O O . SER A 1 89 ? -15.881 6.273 18.052 1.00 90.94 89 SER A O 1
ATOM 716 N N . GLU A 1 90 ? -17.564 7.303 19.133 1.00 91.06 90 GLU A N 1
ATOM 717 C CA . GLU A 1 90 ? -18.535 7.197 18.033 1.00 91.06 90 GLU A CA 1
ATOM 718 C C . GLU A 1 90 ? -18.020 7.831 16.732 1.00 91.06 90 GLU A C 1
ATOM 720 O O . GLU A 1 90 ? -18.215 7.303 15.638 1.00 91.06 90 GLU A O 1
ATOM 725 N N . LYS A 1 91 ? -17.250 8.922 16.836 1.00 92.00 91 LYS A N 1
ATOM 726 C CA . LYS A 1 91 ? -16.579 9.535 15.680 1.00 92.00 91 LYS A CA 1
ATOM 727 C C . LYS A 1 91 ? -15.574 8.582 15.026 1.00 92.00 91 LYS A C 1
ATOM 729 O O . LYS A 1 91 ? -15.512 8.503 13.801 1.00 92.00 91 LYS A O 1
ATOM 734 N N . CYS A 1 92 ? -14.781 7.869 15.828 1.00 92.44 92 CYS A N 1
ATOM 735 C CA . CYS A 1 92 ? -13.835 6.875 15.320 1.00 92.44 92 CYS A CA 1
ATOM 736 C C . CYS A 1 92 ? -14.564 5.666 14.732 1.00 92.44 92 CYS A C 1
ATOM 738 O O . CYS A 1 92 ? -14.191 5.209 13.655 1.00 92.44 92 CYS A O 1
ATOM 740 N N . LYS A 1 93 ? -15.627 5.198 15.397 1.00 91.50 93 LYS A N 1
ATOM 741 C CA . LYS A 1 93 ? -16.481 4.105 14.930 1.00 91.50 93 LYS A CA 1
ATOM 742 C C . LYS A 1 93 ? -17.058 4.391 13.548 1.00 91.50 93 LYS A C 1
ATOM 744 O O . LYS A 1 93 ? -16.861 3.605 12.626 1.00 91.50 93 LYS A O 1
ATOM 749 N N . ARG A 1 94 ? -17.672 5.565 13.376 1.00 91.56 94 ARG A N 1
ATOM 750 C CA . ARG A 1 94 ? -18.231 6.012 12.093 1.00 91.56 94 ARG A CA 1
ATOM 751 C C . ARG A 1 94 ? -17.161 6.125 11.009 1.00 91.56 94 ARG A C 1
ATOM 753 O O . ARG A 1 94 ? -17.401 5.739 9.873 1.00 91.56 94 ARG A O 1
ATOM 760 N N . GLY A 1 95 ? -15.967 6.611 11.356 1.00 92.56 95 GLY A N 1
ATOM 761 C CA . GLY A 1 95 ? -14.833 6.655 10.429 1.00 92.56 95 GLY A CA 1
ATOM 762 C C . GLY A 1 95 ? -14.453 5.268 9.905 1.00 92.56 95 GLY A C 1
ATOM 763 O O . GLY A 1 95 ? -14.341 5.080 8.695 1.00 92.56 95 GLY A O 1
ATOM 764 N N . VAL A 1 96 ? -14.313 4.293 10.810 1.00 91.69 96 VAL A N 1
ATOM 765 C CA . VAL A 1 96 ? -14.021 2.891 10.468 1.00 91.69 96 VAL A CA 1
ATOM 766 C C . VAL A 1 96 ? -15.127 2.306 9.590 1.00 91.69 96 VAL A C 1
ATOM 768 O O . VAL A 1 96 ? -14.830 1.727 8.551 1.00 91.69 96 VAL A O 1
ATOM 771 N N . GLN A 1 97 ? -16.392 2.493 9.974 1.00 90.75 97 GLN A N 1
ATOM 772 C CA . GLN A 1 97 ? -17.541 1.988 9.221 1.00 90.75 97 GLN A CA 1
ATOM 773 C C . GLN A 1 97 ? -17.597 2.570 7.810 1.00 90.75 97 GLN A C 1
ATOM 775 O O . GLN A 1 97 ? -17.704 1.812 6.854 1.00 90.75 97 GLN A O 1
ATOM 780 N N . ASN A 1 98 ? -17.474 3.891 7.659 1.00 92.19 98 ASN A N 1
ATOM 781 C CA . ASN A 1 98 ? -17.486 4.541 6.347 1.00 92.19 98 ASN A CA 1
ATOM 782 C C . ASN A 1 98 ? -16.340 4.031 5.468 1.00 92.19 98 ASN A C 1
ATOM 784 O O . ASN A 1 98 ? -16.547 3.714 4.299 1.00 92.19 98 ASN A O 1
ATOM 788 N N . PHE A 1 99 ? -15.145 3.885 6.049 1.00 92.00 99 PHE A N 1
ATOM 789 C CA . PHE A 1 99 ? -13.995 3.341 5.337 1.00 92.00 99 PHE A CA 1
ATOM 790 C C . PHE A 1 99 ? -14.225 1.900 4.869 1.00 92.00 99 PHE A C 1
ATOM 792 O O . PHE A 1 99 ? -13.987 1.599 3.699 1.00 92.00 99 PHE A O 1
ATOM 799 N N . PHE A 1 100 ? -14.718 1.010 5.734 1.00 89.75 100 PHE A N 1
ATOM 800 C CA . PHE A 1 100 ? -14.981 -0.376 5.341 1.00 89.75 100 PHE A CA 1
ATOM 801 C C . PHE A 1 100 ? -16.143 -0.509 4.366 1.00 89.75 100 PHE A C 1
ATOM 803 O O . PHE A 1 100 ? -16.029 -1.262 3.412 1.00 89.75 100 PHE A O 1
ATOM 810 N N . ARG A 1 101 ? -17.205 0.282 4.521 1.00 90.50 101 ARG A N 1
ATOM 811 C CA . ARG A 1 101 ? -18.316 0.346 3.561 1.00 90.50 101 ARG A CA 1
ATOM 812 C C . ARG A 1 101 ? -17.841 0.752 2.176 1.00 90.50 101 ARG A C 1
ATOM 814 O O . ARG A 1 101 ? -18.156 0.095 1.191 1.00 90.50 101 ARG A O 1
ATOM 821 N N . PHE A 1 102 ? -17.048 1.819 2.104 1.00 91.38 102 PHE A N 1
ATOM 822 C CA . PHE A 1 102 ? -16.488 2.287 0.843 1.00 91.38 102 PHE A CA 1
ATOM 823 C C . PHE A 1 102 ? -15.549 1.245 0.228 1.00 91.38 102 PHE A C 1
ATOM 825 O O . PHE A 1 102 ? -15.705 0.863 -0.928 1.00 91.38 102 PHE A O 1
ATOM 832 N N . THR A 1 103 ? -14.582 0.749 1.000 1.00 88.50 103 THR A N 1
ATOM 833 C CA . THR A 1 103 ? -13.606 -0.213 0.472 1.00 88.50 103 THR A CA 1
ATOM 834 C C . THR A 1 103 ? -14.237 -1.564 0.134 1.00 88.50 103 THR A C 1
ATOM 836 O O . THR A 1 103 ? -13.816 -2.187 -0.835 1.00 88.50 103 THR A O 1
ATOM 839 N N . GLY A 1 104 ? -15.272 -1.985 0.861 1.00 87.62 104 GLY A N 1
ATOM 840 C CA . GLY A 1 104 ? -16.091 -3.155 0.557 1.00 87.62 104 GLY A CA 1
ATOM 841 C C . GLY A 1 104 ? -16.855 -2.998 -0.759 1.00 87.62 104 GLY A C 1
ATOM 842 O O . GLY A 1 104 ? -16.753 -3.871 -1.621 1.00 87.62 104 GLY A O 1
ATOM 843 N N . ALA A 1 105 ? -17.528 -1.858 -0.963 1.00 89.38 105 ALA A N 1
ATOM 844 C CA . ALA A 1 105 ? -18.254 -1.558 -2.202 1.00 89.38 105 ALA A CA 1
ATOM 845 C C . ALA A 1 105 ? -17.333 -1.552 -3.436 1.00 89.38 105 ALA A C 1
ATOM 847 O O . ALA A 1 105 ? -17.680 -2.100 -4.479 1.00 89.38 105 ALA A O 1
ATOM 848 N N . TYR A 1 106 ? -16.123 -1.003 -3.302 1.00 90.06 106 TYR A N 1
ATOM 849 C CA . TYR A 1 106 ? -15.142 -0.906 -4.390 1.00 90.06 106 TYR A CA 1
ATOM 850 C C . TYR A 1 106 ? -14.024 -1.955 -4.296 1.00 90.06 106 TYR A C 1
ATOM 852 O O . TYR A 1 106 ? -12.933 -1.759 -4.837 1.00 90.06 106 TYR A O 1
ATOM 860 N N . ARG A 1 107 ? -14.268 -3.092 -3.628 1.00 87.25 107 ARG A N 1
ATOM 861 C CA . ARG A 1 107 ? -13.218 -4.072 -3.294 1.00 87.25 107 ARG A CA 1
ATOM 862 C C . ARG A 1 107 ? -12.412 -4.549 -4.493 1.00 87.25 107 ARG A C 1
ATOM 864 O O . ARG A 1 107 ? -11.191 -4.646 -4.418 1.00 87.25 107 ARG A O 1
ATOM 871 N N . HIS A 1 108 ? -13.091 -4.842 -5.599 1.00 89.56 108 HIS A N 1
ATOM 872 C CA . HIS A 1 108 ? -12.451 -5.368 -6.800 1.00 89.56 108 HIS A CA 1
ATOM 873 C C . HIS A 1 108 ? -11.629 -4.283 -7.487 1.00 89.56 108 HIS A C 1
ATOM 875 O O . HIS A 1 108 ? -10.476 -4.528 -7.823 1.00 89.56 108 HIS A O 1
ATOM 881 N N . MET A 1 109 ? -12.178 -3.072 -7.600 1.00 91.50 109 MET A N 1
ATOM 882 C CA . MET A 1 109 ? -11.472 -1.922 -8.158 1.00 91.50 109 MET A CA 1
ATOM 883 C C . MET A 1 109 ? -10.203 -1.602 -7.358 1.00 91.50 109 MET A C 1
ATOM 885 O O . MET A 1 109 ? -9.144 -1.432 -7.948 1.00 91.50 109 MET A O 1
ATOM 889 N N . ILE A 1 110 ? -10.272 -1.588 -6.023 1.00 90.69 110 ILE A N 1
ATOM 890 C CA . ILE A 1 110 ? -9.104 -1.314 -5.174 1.00 90.69 110 ILE A CA 1
ATOM 891 C C . ILE A 1 110 ? -8.086 -2.457 -5.259 1.00 90.69 110 ILE A C 1
ATOM 893 O O . ILE A 1 110 ? -6.896 -2.211 -5.438 1.00 90.69 110 ILE A O 1
ATOM 897 N N . LYS A 1 111 ? -8.536 -3.714 -5.155 1.00 90.50 111 LYS A N 1
ATOM 898 C CA . LYS A 1 111 ? -7.651 -4.886 -5.206 1.00 90.50 111 LYS A CA 1
ATOM 899 C C . LYS A 1 111 ? -6.892 -4.950 -6.529 1.00 90.50 111 LYS A C 1
ATOM 901 O O . LYS A 1 111 ? -5.669 -5.068 -6.523 1.00 90.50 111 LYS A O 1
ATOM 906 N N . TRP A 1 112 ? -7.606 -4.871 -7.647 1.00 93.56 112 TRP A N 1
ATOM 907 C CA . TRP A 1 112 ? -7.004 -4.949 -8.975 1.00 93.56 112 TRP A CA 1
ATOM 908 C C . TRP A 1 112 ? -6.245 -3.674 -9.335 1.00 93.56 112 TRP A C 1
ATOM 910 O O . TRP A 1 112 ? -5.172 -3.768 -9.918 1.00 93.56 112 TRP A O 1
ATOM 920 N N . GLY A 1 113 ? -6.721 -2.507 -8.896 1.00 92.81 113 GLY A N 1
ATOM 921 C CA . GLY A 1 113 ? -6.033 -1.230 -9.080 1.00 92.81 113 GLY A CA 1
ATOM 922 C C . GLY A 1 113 ? -4.688 -1.133 -8.355 1.00 92.81 113 GLY A C 1
ATOM 923 O O . GLY A 1 113 ? -3.853 -0.334 -8.753 1.00 92.81 113 GLY A O 1
ATOM 924 N N . ILE A 1 114 ? -4.441 -1.946 -7.323 1.00 91.50 114 ILE A N 1
ATOM 925 C CA . ILE A 1 114 ? -3.114 -2.062 -6.695 1.00 91.50 114 ILE A CA 1
ATOM 926 C C . ILE A 1 114 ? -2.318 -3.211 -7.320 1.00 91.50 114 ILE A C 1
ATOM 928 O O . ILE A 1 114 ? -1.145 -3.048 -7.651 1.00 91.50 114 ILE A O 1
ATOM 932 N N . LEU A 1 115 ? -2.943 -4.384 -7.470 1.00 92.75 115 LEU A N 1
ATOM 933 C CA . LEU A 1 115 ? -2.242 -5.602 -7.870 1.00 92.75 115 LEU A CA 1
ATOM 934 C C . LEU A 1 115 ? -1.780 -5.570 -9.329 1.00 92.75 115 LEU A C 1
ATOM 936 O O . LEU A 1 115 ? -0.652 -5.971 -9.597 1.00 92.75 115 LEU A O 1
ATOM 940 N N . ILE A 1 116 ? -2.623 -5.098 -10.255 1.00 96.06 116 ILE A N 1
ATOM 941 C CA . ILE A 1 116 ? -2.297 -5.075 -11.688 1.00 96.06 116 ILE A CA 1
ATOM 942 C C . ILE A 1 116 ? -1.128 -4.123 -11.962 1.00 96.06 116 ILE A C 1
ATOM 944 O O . ILE A 1 116 ? -0.153 -4.586 -12.553 1.00 96.06 116 ILE A O 1
ATOM 948 N N . PRO A 1 117 ? -1.132 -2.853 -11.503 1.00 96.31 117 PRO A N 1
ATOM 949 C CA . PRO A 1 117 ? 0.001 -1.965 -11.747 1.00 96.31 117 PRO A CA 1
ATOM 950 C C . PRO A 1 117 ? 1.286 -2.465 -11.097 1.00 96.31 117 PRO A C 1
ATOM 952 O O . PRO A 1 117 ? 2.341 -2.347 -11.703 1.00 96.31 117 PRO A O 1
ATOM 955 N N . LEU A 1 118 ? 1.214 -3.057 -9.898 1.00 95.25 118 LEU A N 1
ATOM 956 C CA . LEU A 1 118 ? 2.393 -3.620 -9.242 1.00 95.25 118 LEU A CA 1
ATOM 957 C C . LEU A 1 118 ? 2.963 -4.812 -10.017 1.00 95.25 118 LEU A C 1
ATOM 959 O O . LEU A 1 118 ? 4.151 -4.826 -10.318 1.00 95.25 118 LEU A O 1
ATOM 963 N N . ALA A 1 119 ? 2.135 -5.803 -10.350 1.00 96.12 119 ALA A N 1
ATOM 964 C CA . ALA A 1 119 ? 2.585 -6.977 -11.094 1.00 96.12 119 ALA A CA 1
ATOM 965 C C . ALA A 1 119 ? 3.104 -6.588 -12.485 1.00 96.12 119 ALA A C 1
ATOM 967 O O . ALA A 1 119 ? 4.190 -7.015 -12.872 1.00 96.12 119 ALA A O 1
ATOM 968 N N . GLY A 1 120 ? 2.369 -5.727 -13.196 1.00 97.81 120 GLY A N 1
ATOM 969 C CA . GLY A 1 120 ? 2.779 -5.188 -14.490 1.00 97.81 120 GLY A CA 1
ATOM 970 C C . GLY A 1 120 ? 4.109 -4.445 -14.405 1.00 97.81 120 GLY A C 1
ATOM 971 O O . GLY A 1 120 ? 5.008 -4.733 -15.186 1.00 97.81 120 GLY A O 1
ATOM 972 N N . TYR A 1 121 ? 4.278 -3.566 -13.413 1.00 97.56 121 TYR A N 1
ATOM 973 C CA . TYR A 1 121 ? 5.536 -2.859 -13.173 1.00 97.56 121 TYR A CA 1
ATOM 974 C C . TYR A 1 121 ? 6.710 -3.821 -12.963 1.00 97.56 121 TYR A C 1
ATOM 976 O O . TYR A 1 121 ? 7.740 -3.663 -13.607 1.00 97.56 121 TYR A O 1
ATOM 984 N N . LEU A 1 122 ? 6.559 -4.835 -12.103 1.00 96.69 122 LEU A N 1
ATOM 985 C CA . LEU A 1 122 ? 7.637 -5.787 -11.813 1.00 96.69 122 LEU A CA 1
ATOM 986 C C . LEU A 1 122 ? 8.017 -6.621 -13.044 1.00 96.69 122 LEU A C 1
ATOM 988 O O . LEU A 1 122 ? 9.202 -6.818 -13.301 1.00 96.69 122 LEU A O 1
ATOM 992 N N . VAL A 1 123 ? 7.029 -7.082 -13.817 1.00 97.69 123 VAL A N 1
ATOM 993 C CA . VAL A 1 123 ? 7.270 -7.844 -15.051 1.00 97.69 123 VAL A CA 1
ATOM 994 C C . VAL A 1 123 ? 7.952 -6.968 -16.097 1.00 97.69 123 VAL A C 1
ATOM 996 O O . VAL A 1 123 ? 8.990 -7.356 -16.621 1.00 97.69 123 VAL A O 1
ATOM 999 N N . ILE A 1 124 ? 7.419 -5.773 -16.368 1.00 97.75 124 ILE A N 1
ATOM 1000 C CA . ILE A 1 124 ? 8.001 -4.847 -17.348 1.00 97.75 124 ILE A CA 1
ATOM 1001 C C . ILE A 1 124 ? 9.419 -4.459 -16.929 1.00 97.75 124 ILE A C 1
ATOM 1003 O O . ILE A 1 124 ? 10.318 -4.487 -17.761 1.00 97.75 124 ILE A O 1
ATOM 1007 N N . ALA A 1 125 ? 9.653 -4.165 -15.647 1.00 96.56 125 ALA A N 1
ATOM 1008 C CA . ALA A 1 125 ? 10.982 -3.818 -15.164 1.00 96.56 125 ALA A CA 1
ATOM 1009 C C . ALA A 1 125 ? 11.999 -4.951 -15.382 1.00 96.56 125 ALA A C 1
ATOM 1011 O O . ALA A 1 125 ? 13.134 -4.681 -15.768 1.00 96.56 125 ALA A O 1
ATOM 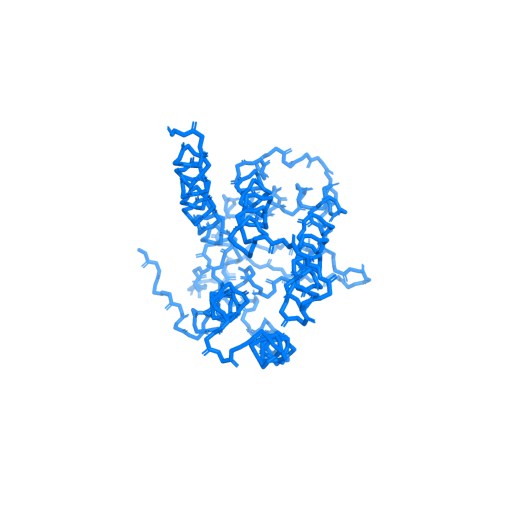1012 N N . LEU A 1 126 ? 11.597 -6.211 -15.177 1.00 96.81 126 LEU A N 1
ATOM 1013 C CA . LEU A 1 126 ? 12.436 -7.371 -15.487 1.00 96.81 126 LEU A CA 1
ATOM 1014 C C . LEU A 1 126 ? 12.698 -7.487 -16.992 1.00 96.81 126 LEU A C 1
ATOM 1016 O O . LEU A 1 126 ? 13.850 -7.624 -17.384 1.00 96.81 126 LEU A O 1
ATOM 1020 N N . LEU A 1 127 ? 11.666 -7.386 -17.834 1.00 97.94 127 LEU A N 1
ATOM 1021 C CA . LEU A 1 127 ? 11.815 -7.478 -19.292 1.00 97.94 127 LEU A CA 1
ATOM 1022 C C . LEU A 1 127 ? 12.729 -6.382 -19.854 1.00 97.94 127 LEU A C 1
ATOM 1024 O O . LEU A 1 127 ? 13.578 -6.675 -20.691 1.00 97.94 127 LEU A O 1
ATOM 1028 N N . VAL A 1 128 ? 12.593 -5.146 -19.366 1.00 96.44 128 VAL A N 1
ATOM 1029 C CA . VAL A 1 128 ? 13.485 -4.034 -19.726 1.00 96.44 128 VAL A CA 1
ATOM 1030 C C . VAL A 1 128 ? 14.910 -4.308 -19.237 1.00 96.44 128 VAL A C 1
ATOM 1032 O O . VAL A 1 128 ? 15.861 -4.110 -19.982 1.00 96.44 128 VAL A O 1
ATOM 1035 N N . SER A 1 129 ? 15.078 -4.822 -18.013 1.00 95.00 129 SER A N 1
ATOM 1036 C CA . SER A 1 129 ? 16.401 -5.134 -17.451 1.00 95.00 129 SER A CA 1
ATOM 1037 C C . SER A 1 129 ? 17.129 -6.277 -18.157 1.00 95.00 129 SER A C 1
ATOM 1039 O O . SER A 1 129 ? 18.350 -6.346 -18.055 1.00 95.00 129 SER A O 1
ATOM 1041 N N . PHE A 1 130 ? 16.400 -7.187 -18.801 1.00 96.50 130 PHE A N 1
ATOM 1042 C CA . PHE A 1 130 ? 16.959 -8.265 -19.621 1.00 96.50 130 PHE A CA 1
ATOM 1043 C C . PHE A 1 130 ? 17.023 -7.895 -21.110 1.00 96.50 130 PHE A C 1
ATOM 1045 O O . PHE A 1 130 ? 17.221 -8.778 -21.936 1.00 96.50 130 PHE A O 1
ATOM 1052 N N . GLU A 1 131 ? 16.817 -6.617 -21.452 1.00 96.06 131 GLU A N 1
ATOM 1053 C CA . GLU A 1 131 ? 16.865 -6.095 -22.826 1.00 96.06 131 GLU A CA 1
ATOM 1054 C C . GLU A 1 131 ? 15.850 -6.750 -23.785 1.00 96.06 131 GLU A C 1
ATOM 1056 O O . GLU A 1 131 ? 15.951 -6.636 -25.003 1.00 96.06 131 GLU A O 1
ATOM 1061 N N . ILE A 1 132 ? 14.813 -7.400 -23.244 1.00 97.06 132 ILE A N 1
ATOM 1062 C CA . ILE A 1 132 ? 13.719 -7.999 -24.024 1.00 97.06 132 ILE A CA 1
ATOM 1063 C C . ILE A 1 132 ? 12.770 -6.906 -24.538 1.00 97.06 132 ILE A C 1
ATOM 1065 O O . ILE A 1 132 ? 12.123 -7.067 -25.571 1.00 97.06 132 ILE A O 1
ATOM 1069 N N . LEU A 1 133 ? 12.668 -5.789 -23.809 1.00 96.31 133 LEU A N 1
ATOM 1070 C CA . LEU A 1 133 ? 11.777 -4.679 -24.125 1.00 96.31 133 LEU A CA 1
ATOM 1071 C C . LEU A 1 133 ? 12.530 -3.343 -24.093 1.00 96.31 133 LEU A C 1
ATOM 1073 O O . LEU A 1 133 ? 13.079 -2.961 -23.063 1.00 96.31 133 LEU A O 1
ATOM 1077 N N . ALA A 1 134 ? 12.491 -2.600 -25.200 1.00 95.94 134 ALA A N 1
ATOM 1078 C CA . ALA A 1 134 ? 13.112 -1.282 -25.325 1.00 95.94 134 ALA A CA 1
ATOM 1079 C C . ALA A 1 134 ? 12.169 -0.166 -24.832 1.00 95.94 134 ALA A C 1
ATOM 1081 O O . ALA A 1 134 ? 11.609 0.590 -25.623 1.00 95.94 134 ALA A O 1
ATOM 1082 N N . LEU A 1 135 ? 11.959 -0.090 -23.515 1.00 95.38 135 LEU A N 1
ATOM 1083 C CA . LEU A 1 135 ? 11.236 1.011 -22.869 1.00 95.38 135 LEU A CA 1
ATOM 1084 C C . LEU A 1 135 ? 12.140 1.762 -21.896 1.00 95.38 135 LEU A C 1
ATOM 1086 O O . LEU A 1 135 ? 12.975 1.170 -21.215 1.00 95.38 135 LEU A O 1
ATOM 1090 N N . ASP A 1 136 ? 11.902 3.064 -21.770 1.00 94.06 136 ASP A N 1
ATOM 1091 C CA . ASP A 1 136 ? 12.536 3.878 -20.742 1.00 94.06 136 ASP A CA 1
ATOM 1092 C C . ASP A 1 136 ? 12.004 3.488 -19.351 1.00 94.06 136 ASP A C 1
ATOM 1094 O O . ASP A 1 136 ? 10.807 3.557 -19.049 1.00 94.06 136 ASP A O 1
ATOM 1098 N N . MET A 1 137 ? 12.921 3.085 -18.473 1.00 94.06 137 MET A N 1
ATOM 1099 C CA . MET A 1 137 ? 12.610 2.692 -17.105 1.00 94.06 137 MET A CA 1
ATOM 1100 C C . MET A 1 137 ? 11.979 3.831 -16.281 1.00 94.06 137 MET A C 1
ATOM 1102 O O . MET A 1 137 ? 11.156 3.568 -15.400 1.00 94.06 137 MET A O 1
ATOM 1106 N N . GLN A 1 138 ? 12.324 5.093 -16.545 1.00 93.69 138 GLN A N 1
ATOM 1107 C CA . GLN A 1 138 ? 11.722 6.253 -15.888 1.00 93.69 138 GLN A CA 1
ATOM 1108 C C . GLN A 1 138 ? 10.236 6.371 -16.239 1.00 93.69 138 GLN A C 1
ATOM 1110 O O . GLN A 1 138 ? 9.409 6.552 -15.342 1.00 93.69 138 GLN A O 1
ATOM 1115 N N . TRP A 1 139 ? 9.869 6.162 -17.506 1.00 94.25 139 TRP A N 1
ATOM 1116 C CA . TRP A 1 139 ? 8.470 6.124 -17.946 1.00 94.25 139 TRP A CA 1
ATOM 1117 C C . TRP A 1 139 ? 7.678 5.005 -17.266 1.00 94.25 139 TRP A C 1
ATOM 1119 O O . TRP A 1 139 ? 6.562 5.231 -16.783 1.00 94.25 139 TRP A O 1
ATOM 1129 N N . VAL A 1 140 ? 8.267 3.810 -17.160 1.00 95.12 140 VAL A N 1
ATOM 1130 C CA . VAL A 1 140 ? 7.658 2.661 -16.468 1.00 95.12 140 VAL A CA 1
ATOM 1131 C C . VAL A 1 140 ? 7.412 2.986 -14.987 1.00 95.12 140 VAL A C 1
ATOM 1133 O O . VAL A 1 140 ? 6.306 2.780 -14.474 1.00 95.12 140 VAL A O 1
ATOM 1136 N N . LYS A 1 141 ? 8.407 3.566 -14.301 1.00 95.31 141 LYS A N 1
ATOM 1137 C CA . LYS A 1 141 ? 8.298 4.007 -12.898 1.00 95.31 141 LYS A CA 1
ATOM 1138 C C . LYS A 1 141 ? 7.234 5.084 -12.710 1.00 95.31 141 LYS A C 1
ATOM 1140 O O . LYS A 1 141 ? 6.443 4.998 -11.770 1.00 95.31 141 LYS A O 1
ATOM 1145 N N . ASN A 1 142 ? 7.205 6.090 -13.577 1.00 95.75 142 ASN A N 1
ATOM 1146 C CA . ASN A 1 142 ? 6.279 7.213 -13.469 1.00 95.75 142 ASN A CA 1
ATOM 1147 C C . ASN A 1 142 ? 4.833 6.793 -13.734 1.00 95.75 142 ASN A C 1
ATOM 1149 O O . ASN A 1 142 ? 3.941 7.197 -12.988 1.00 95.75 142 ASN A O 1
ATOM 1153 N N . SER A 1 143 ? 4.614 5.892 -14.692 1.00 95.88 143 SER A N 1
ATOM 1154 C CA . SER A 1 143 ? 3.298 5.298 -14.954 1.00 95.88 143 SER A CA 1
ATOM 1155 C C . SER A 1 143 ? 2.780 4.530 -13.735 1.00 95.88 143 SER A C 1
ATOM 1157 O O . SER A 1 143 ? 1.655 4.753 -13.283 1.00 95.88 143 SER A O 1
ATOM 1159 N N . PHE A 1 144 ? 3.622 3.679 -13.135 1.00 96.50 144 PHE A N 1
ATOM 1160 C CA . PHE A 1 144 ? 3.279 2.965 -11.904 1.00 96.50 144 PHE A CA 1
ATOM 1161 C C . PHE A 1 144 ? 2.943 3.927 -10.754 1.00 96.50 144 PHE A C 1
ATOM 1163 O O . PHE A 1 144 ? 1.888 3.795 -10.126 1.00 96.50 144 PHE A O 1
ATOM 1170 N N . LYS A 1 145 ? 3.805 4.924 -10.498 1.00 96.19 145 LYS A N 1
ATOM 1171 C CA . LYS A 1 145 ? 3.587 5.930 -9.447 1.00 96.19 145 LYS A CA 1
ATOM 1172 C C . LYS A 1 145 ? 2.277 6.684 -9.659 1.00 96.19 145 LYS A C 1
ATOM 1174 O O . LYS A 1 145 ? 1.517 6.814 -8.706 1.00 96.19 145 LYS A O 1
ATOM 1179 N N . ALA A 1 146 ? 1.996 7.147 -10.877 1.00 96.88 146 ALA A N 1
ATOM 1180 C CA . ALA A 1 146 ? 0.788 7.904 -11.190 1.00 96.88 146 ALA A CA 1
ATOM 1181 C C . ALA A 1 146 ? -0.481 7.092 -10.914 1.00 96.88 146 ALA A C 1
ATOM 1183 O O . ALA A 1 146 ? -1.354 7.553 -10.181 1.00 96.88 146 ALA A O 1
ATOM 1184 N N . ILE A 1 147 ? -0.558 5.861 -11.432 1.00 96.62 147 ILE A N 1
ATOM 1185 C CA . ILE A 1 147 ? -1.736 5.000 -11.263 1.00 96.62 147 ILE A CA 1
ATOM 1186 C C . ILE A 1 147 ? -1.991 4.716 -9.778 1.00 96.62 147 ILE A C 1
ATOM 1188 O O . ILE A 1 147 ? -3.110 4.897 -9.289 1.00 96.62 147 ILE A O 1
ATOM 1192 N N . ILE A 1 148 ? -0.950 4.314 -9.038 1.00 96.00 148 ILE A N 1
ATOM 1193 C CA . ILE A 1 148 ? -1.072 4.036 -7.603 1.00 96.00 148 ILE A CA 1
ATOM 1194 C C . ILE A 1 148 ? -1.444 5.305 -6.833 1.00 96.00 148 ILE A C 1
ATOM 1196 O O . ILE A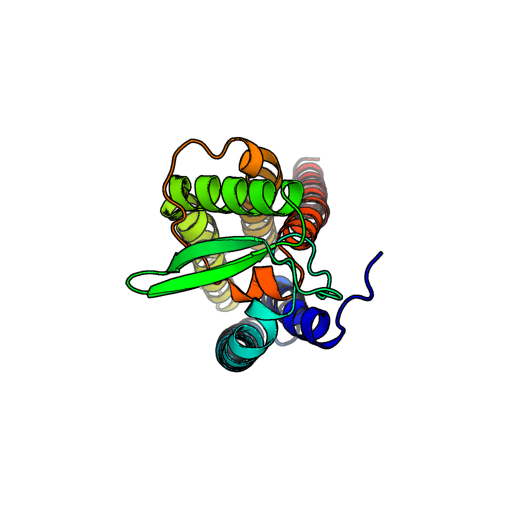 1 148 ? -2.329 5.252 -5.979 1.00 96.00 148 ILE A O 1
ATOM 1200 N N . ALA A 1 149 ? -0.809 6.440 -7.135 1.00 96.69 149 ALA A N 1
ATOM 1201 C CA . ALA A 1 149 ? -1.071 7.707 -6.468 1.00 96.69 149 ALA A CA 1
ATOM 1202 C C . ALA A 1 149 ? -2.520 8.168 -6.660 1.00 96.69 149 ALA A C 1
ATOM 1204 O O . ALA A 1 149 ? -3.177 8.486 -5.669 1.00 96.69 149 ALA A O 1
ATOM 1205 N N . ILE A 1 150 ? -3.043 8.136 -7.892 1.00 97.00 150 ILE A N 1
ATOM 1206 C CA . ILE A 1 150 ? -4.450 8.449 -8.182 1.00 97.00 150 ILE A CA 1
ATOM 1207 C C . ILE A 1 150 ? -5.354 7.571 -7.317 1.00 97.00 150 ILE A C 1
ATOM 1209 O O . ILE A 1 150 ? -6.179 8.086 -6.565 1.00 97.00 150 ILE A O 1
ATOM 1213 N N . LEU A 1 151 ? -5.148 6.251 -7.346 1.00 95.69 151 LEU A N 1
ATOM 1214 C CA . LEU A 1 151 ? -5.985 5.310 -6.610 1.00 95.69 151 LEU A CA 1
ATOM 1215 C C . LEU A 1 151 ? -5.988 5.582 -5.098 1.00 95.69 151 LEU A C 1
ATOM 1217 O O . LEU A 1 151 ? -7.056 5.703 -4.492 1.00 95.69 151 LEU A O 1
ATOM 1221 N N . VAL A 1 152 ? -4.812 5.682 -4.467 1.00 94.44 152 VAL A N 1
ATOM 1222 C CA . VAL A 1 152 ? -4.726 5.839 -3.004 1.00 94.44 152 VAL A CA 1
ATOM 1223 C C . VAL A 1 152 ? -5.196 7.218 -2.543 1.00 94.44 152 VAL A C 1
ATOM 1225 O O . VAL A 1 152 ? -5.830 7.320 -1.487 1.00 94.44 152 VAL A O 1
ATOM 1228 N N . VAL A 1 153 ? -4.957 8.270 -3.335 1.00 96.31 153 VAL A N 1
ATOM 1229 C CA . VAL A 1 153 ? -5.467 9.619 -3.062 1.00 96.31 153 VAL A CA 1
ATOM 1230 C C . VAL A 1 153 ? -6.987 9.620 -3.157 1.00 96.31 153 VAL A C 1
ATOM 1232 O O . VAL A 1 153 ? -7.637 10.042 -2.198 1.00 96.31 153 VAL A O 1
ATOM 1235 N N . SER A 1 154 ? -7.571 9.072 -4.225 1.00 95.56 154 SER A N 1
ATOM 1236 C CA . SER A 1 154 ? -9.024 8.952 -4.373 1.00 95.56 154 SER A CA 1
ATOM 1237 C C . SER A 1 154 ? -9.647 8.203 -3.193 1.00 95.56 154 SER A C 1
ATOM 1239 O O . SER A 1 154 ? -10.553 8.729 -2.545 1.00 95.56 154 SER A O 1
ATOM 1241 N N . VAL A 1 155 ? -9.115 7.032 -2.818 1.00 93.69 155 VAL A N 1
ATOM 1242 C CA . VAL A 1 155 ? -9.589 6.278 -1.640 1.00 93.69 155 VAL A CA 1
ATOM 1243 C C . VAL A 1 155 ? -9.521 7.132 -0.368 1.00 93.69 155 VAL A C 1
ATOM 1245 O O . VAL A 1 155 ? -10.453 7.133 0.439 1.00 93.69 155 VAL A O 1
ATOM 1248 N N . SER A 1 156 ? -8.451 7.911 -0.188 1.00 94.69 156 SER A N 1
ATOM 1249 C CA . SER A 1 156 ? -8.265 8.744 1.003 1.00 94.69 156 SER A CA 1
ATOM 1250 C C . SER A 1 156 ? -9.268 9.893 1.147 1.00 94.69 156 SER A C 1
ATOM 1252 O O . SER A 1 156 ? -9.469 10.377 2.267 1.00 94.69 156 SER A O 1
ATOM 1254 N N . PHE A 1 157 ? -9.899 10.334 0.058 1.00 94.81 157 PHE A N 1
ATOM 1255 C CA . PHE A 1 157 ? -10.919 11.383 0.071 1.00 94.81 157 PHE A CA 1
ATOM 1256 C C . PHE A 1 157 ? -12.333 10.799 0.052 1.00 94.81 157 PHE A C 1
ATOM 1258 O O . PHE A 1 157 ? -13.165 11.181 0.879 1.00 94.81 157 PHE A O 1
ATOM 1265 N N . PHE A 1 158 ? -12.586 9.824 -0.822 1.00 93.69 158 PHE A N 1
ATOM 1266 C CA . PHE A 1 158 ? -13.929 9.306 -1.080 1.00 93.69 158 PHE A CA 1
ATOM 1267 C C . PHE A 1 158 ? -14.428 8.282 -0.057 1.00 93.69 158 PHE A C 1
ATOM 1269 O O . PHE A 1 158 ? -15.626 8.009 -0.033 1.00 93.69 158 PHE A O 1
ATOM 1276 N N . TYR A 1 159 ? -13.587 7.801 0.874 1.00 90.62 159 TYR A N 1
ATOM 1277 C CA . TYR A 1 159 ? -14.033 6.877 1.933 1.00 90.62 159 TYR A CA 1
ATOM 1278 C C . TYR A 1 159 ? -15.237 7.389 2.746 1.00 90.62 159 TYR A C 1
ATOM 1280 O O . TYR A 1 159 ? -15.955 6.605 3.362 1.00 90.62 159 TYR A O 1
ATOM 1288 N N . ARG A 1 160 ? -15.461 8.710 2.785 1.00 89.62 160 ARG A N 1
ATOM 1289 C CA . ARG A 1 160 ? -16.579 9.334 3.508 1.00 89.62 160 ARG A CA 1
ATOM 1290 C C . ARG A 1 160 ? -17.941 9.070 2.870 1.00 89.62 160 ARG A C 1
ATOM 1292 O O . ARG A 1 160 ? -18.937 9.178 3.574 1.00 89.62 160 ARG A O 1
ATOM 1299 N N . VAL A 1 161 ? -17.969 8.721 1.585 1.00 86.19 161 VAL A N 1
ATOM 1300 C CA . VAL A 1 161 ? -19.185 8.459 0.796 1.00 86.19 161 VAL A CA 1
ATOM 1301 C C . VAL A 1 161 ? -19.622 6.989 0.918 1.00 86.19 161 VAL A C 1
ATOM 1303 O O . VAL A 1 161 ? -20.503 6.534 0.200 1.00 86.19 161 VAL A O 1
ATOM 1306 N N . GLY A 1 162 ? -19.016 6.210 1.825 1.00 70.06 162 GLY A N 1
ATOM 1307 C CA . GLY A 1 162 ? -19.426 4.831 2.092 1.00 70.06 162 GLY A CA 1
ATOM 1308 C C . GLY A 1 162 ? -20.909 4.749 2.473 1.00 70.06 162 GLY A C 1
ATOM 1309 O O . GLY A 1 162 ? -21.284 5.158 3.571 1.00 70.06 162 GLY A O 1
ATOM 1310 N N . GLY A 1 163 ? -21.734 4.235 1.554 1.00 67.88 163 GLY 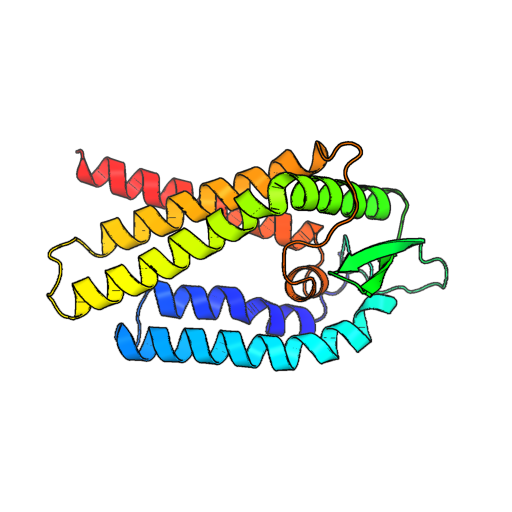A N 1
ATOM 1311 C CA . GLY A 1 163 ? -23.182 4.067 1.717 1.00 67.88 163 GLY A CA 1
ATOM 1312 C C . GLY A 1 163 ? -23.558 2.890 2.624 1.00 67.88 163 GLY A C 1
ATOM 1313 O O . GLY A 1 163 ? -22.793 2.492 3.496 1.00 67.88 163 GLY A O 1
ATOM 1314 N N . ALA A 1 164 ? -24.731 2.292 2.415 1.00 68.06 164 ALA A N 1
ATOM 1315 C CA . ALA A 1 164 ? -25.251 1.183 3.229 1.00 68.06 164 ALA A CA 1
ATOM 1316 C C . ALA A 1 164 ? -24.584 -0.189 2.970 1.00 6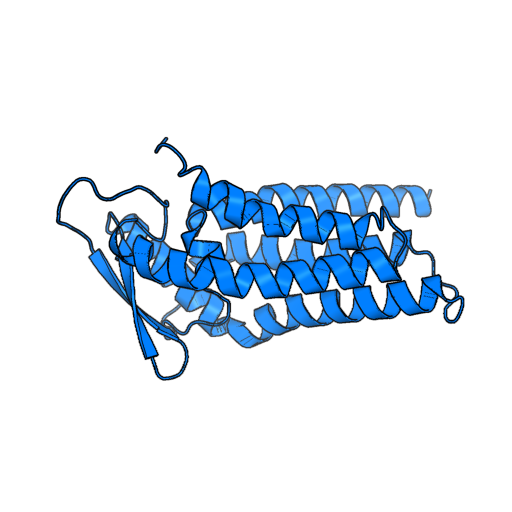8.06 164 ALA A C 1
ATOM 1318 O O . ALA A 1 164 ? -25.140 -1.215 3.344 1.00 68.06 164 ALA A O 1
ATOM 1319 N N . ALA A 1 165 ? -23.413 -0.217 2.326 1.00 70.81 165 ALA A N 1
ATOM 1320 C CA . ALA A 1 165 ? -22.715 -1.451 1.979 1.00 70.81 165 ALA A CA 1
ATOM 1321 C C . ALA A 1 165 ? -22.351 -2.293 3.218 1.00 70.81 165 ALA A C 1
ATOM 1323 O O . ALA A 1 165 ? -22.236 -1.787 4.340 1.00 70.81 165 ALA A O 1
ATOM 1324 N N . GLU A 1 166 ? -22.139 -3.587 3.006 1.00 72.06 166 GLU A N 1
ATOM 1325 C CA . GLU A 1 166 ? -21.670 -4.489 4.053 1.00 72.06 166 GLU A CA 1
ATOM 1326 C C . GLU A 1 166 ? -20.252 -4.114 4.514 1.00 72.06 166 GLU A C 1
ATOM 1328 O O . GLU A 1 166 ? -19.437 -3.573 3.757 1.00 72.06 166 GLU A O 1
ATOM 1333 N N . LEU A 1 167 ? -19.936 -4.414 5.776 1.00 73.94 167 LEU A N 1
ATOM 1334 C CA . LEU A 1 167 ? -18.601 -4.222 6.353 1.00 73.94 167 LEU A CA 1
ATOM 1335 C C . LEU A 1 167 ? -17.683 -5.382 5.947 1.00 73.94 167 LEU A C 1
ATOM 1337 O O . LEU A 1 167 ? -17.171 -6.115 6.791 1.00 73.94 167 LEU A O 1
ATOM 1341 N N . VAL A 1 168 ? -17.503 -5.546 4.638 1.00 68.19 168 VAL A N 1
ATOM 1342 C CA . VAL A 1 168 ? -16.698 -6.619 4.053 1.00 68.19 168 VAL A CA 1
ATOM 1343 C C . VAL A 1 168 ? -15.270 -6.154 3.864 1.00 68.19 168 VAL A C 1
ATOM 1345 O O . VAL A 1 168 ? -15.005 -5.043 3.402 1.00 68.19 168 VAL A O 1
ATOM 1348 N N . PHE A 1 169 ? -14.342 -7.041 4.201 1.00 66.19 169 PHE A N 1
ATOM 1349 C CA . PHE A 1 169 ? -12.926 -6.759 4.243 1.00 66.19 169 PHE A CA 1
ATOM 1350 C C . PHE A 1 169 ? -12.198 -7.117 2.927 1.00 66.19 169 PHE A C 1
ATOM 1352 O O . PHE A 1 169 ? -12.114 -8.296 2.580 1.00 66.19 169 PHE A O 1
ATOM 1359 N N . PRO A 1 170 ? -11.643 -6.140 2.175 1.00 63.62 170 PRO A N 1
ATOM 1360 C CA . PRO A 1 170 ? -11.063 -6.416 0.856 1.00 63.62 170 PRO A CA 1
ATOM 1361 C C . PRO A 1 170 ? -9.528 -6.480 0.819 1.00 63.62 170 PRO A C 1
ATOM 1363 O O . PRO A 1 170 ? -8.957 -6.893 -0.190 1.00 63.62 170 PRO A O 1
ATOM 1366 N N . LEU A 1 171 ? -8.852 -6.024 1.876 1.00 64.56 171 LEU A N 1
ATOM 1367 C CA . LEU A 1 171 ? -7.394 -5.844 1.921 1.00 64.56 171 LEU A CA 1
ATOM 1368 C C . LEU A 1 171 ? -6.789 -6.695 3.043 1.00 64.56 171 LEU A C 1
ATOM 1370 O O . LEU A 1 171 ? -7.402 -7.677 3.404 1.00 64.56 171 LEU A O 1
ATOM 1374 N N . PRO A 1 172 ? -5.566 -6.454 3.534 1.00 68.94 172 PRO A N 1
ATOM 1375 C CA . PRO A 1 172 ? -5.084 -7.079 4.775 1.00 68.94 172 PRO A CA 1
ATOM 1376 C C . PRO A 1 172 ? -5.146 -6.105 5.972 1.00 68.94 172 PRO A C 1
ATOM 1378 O O . PRO A 1 172 ? -4.496 -5.059 5.930 1.00 68.94 172 PRO A O 1
ATOM 1381 N N . VAL A 1 173 ? -5.915 -6.402 7.045 1.00 76.50 173 VAL A N 1
ATOM 1382 C CA . VAL A 1 173 ? -6.261 -5.377 8.079 1.00 76.50 173 VAL A CA 1
ATOM 1383 C C . VAL A 1 173 ? -5.009 -4.946 8.828 1.00 76.50 173 VAL A C 1
ATOM 1385 O O . VAL A 1 173 ? -4.940 -3.861 9.400 1.00 76.50 173 VAL A O 1
ATOM 1388 N N . HIS A 1 174 ? -3.993 -5.807 8.795 1.00 80.88 174 HIS A N 1
ATOM 1389 C CA . HIS A 1 174 ? -2.752 -5.608 9.502 1.00 80.88 174 HIS A CA 1
ATOM 1390 C C . HIS A 1 174 ? -2.111 -4.263 9.216 1.00 80.88 174 HIS A C 1
ATOM 1392 O O . HIS A 1 174 ? -1.843 -3.534 10.163 1.00 80.88 174 HIS A O 1
ATOM 1398 N N . ASN A 1 175 ? -2.000 -3.851 7.956 1.00 83.56 175 ASN A N 1
ATOM 1399 C CA . ASN A 1 175 ? -1.402 -2.555 7.637 1.00 83.56 175 ASN A CA 1
ATOM 1400 C C . ASN A 1 175 ? -2.199 -1.373 8.216 1.00 83.56 175 ASN A C 1
ATOM 1402 O O . ASN A 1 175 ? -1.609 -0.367 8.610 1.00 83.56 175 ASN A O 1
ATOM 1406 N N . LEU A 1 176 ? -3.525 -1.509 8.328 1.00 88.62 176 LEU A N 1
ATOM 1407 C CA . LEU A 1 176 ? -4.397 -0.491 8.913 1.00 88.62 176 LEU A CA 1
ATOM 1408 C C . LEU A 1 176 ? -4.309 -0.463 10.441 1.00 88.62 176 LEU A C 1
ATOM 1410 O O . LEU A 1 176 ? -4.357 0.618 11.014 1.00 88.62 176 LEU A O 1
ATOM 1414 N N . LEU A 1 177 ? -4.145 -1.604 11.117 1.00 87.56 177 LEU A N 1
ATOM 1415 C CA . LEU A 1 177 ? -3.993 -1.626 12.578 1.00 87.56 177 LEU A CA 1
ATOM 1416 C C . LEU A 1 177 ? -2.616 -1.116 13.030 1.00 87.56 177 LEU A C 1
ATOM 1418 O O . LEU A 1 177 ? -2.501 -0.563 14.121 1.00 87.56 177 LEU A O 1
ATOM 1422 N N . LEU A 1 178 ? -1.566 -1.288 12.217 1.00 88.56 178 LEU A N 1
ATOM 1423 C CA . LEU A 1 178 ? -0.209 -0.854 12.575 1.00 88.56 178 LEU A CA 1
ATOM 1424 C C . LEU A 1 178 ? -0.145 0.650 12.872 1.00 88.56 178 LEU A C 1
ATOM 1426 O O . LEU A 1 178 ? 0.425 1.052 13.892 1.00 88.56 178 LEU A O 1
ATOM 1430 N N . LEU A 1 179 ? -0.775 1.464 12.019 1.00 89.50 179 LEU A N 1
ATOM 1431 C CA . LEU A 1 179 ? -0.797 2.924 12.143 1.00 89.50 179 LEU A CA 1
ATOM 1432 C C . LEU A 1 179 ? -2.155 3.519 12.512 1.00 89.50 179 LEU A C 1
ATOM 1434 O O . LEU A 1 179 ? -2.189 4.652 12.991 1.00 89.50 179 LEU A O 1
ATOM 1438 N N . GLY A 1 180 ? -3.249 2.787 12.326 1.00 92.31 180 GLY A N 1
ATOM 1439 C CA . GLY A 1 180 ? -4.619 3.293 12.356 1.00 92.31 180 GLY A CA 1
ATOM 1440 C C . GLY A 1 180 ? -5.056 3.830 10.994 1.00 92.31 180 GLY A C 1
ATOM 1441 O O . GLY A 1 180 ? -4.303 4.549 10.333 1.00 92.31 180 GLY A O 1
ATOM 1442 N N . ILE A 1 181 ? -6.307 3.552 10.610 1.00 93.75 181 ILE A N 1
ATOM 1443 C CA . ILE A 1 181 ? -6.871 3.930 9.301 1.00 93.75 181 ILE A CA 1
ATOM 1444 C C . ILE A 1 181 ? -6.665 5.421 9.014 1.00 93.75 181 ILE A C 1
ATOM 1446 O O . ILE A 1 181 ? -6.225 5.793 7.929 1.00 93.75 181 ILE A O 1
ATOM 1450 N N . ARG A 1 182 ? -6.917 6.296 9.995 1.00 94.75 182 ARG A N 1
ATOM 1451 C CA . ARG A 1 182 ? -6.777 7.748 9.823 1.00 94.75 182 ARG A CA 1
ATOM 1452 C C . ARG A 1 182 ? -5.361 8.147 9.414 1.00 94.75 182 ARG A C 1
ATOM 1454 O O . ARG A 1 182 ? -5.203 9.021 8.565 1.00 94.75 182 ARG A O 1
ATOM 1461 N N . ASN A 1 183 ? -4.352 7.550 10.041 1.00 93.31 183 ASN A N 1
ATOM 1462 C CA . ASN A 1 183 ? -2.957 7.891 9.781 1.00 93.31 183 ASN A CA 1
ATOM 1463 C C . ASN A 1 183 ? -2.514 7.314 8.432 1.00 93.31 183 ASN A C 1
ATOM 1465 O O . ASN A 1 183 ? -1.864 8.016 7.664 1.00 93.31 183 ASN A O 1
ATOM 1469 N N . THR A 1 184 ? -2.951 6.098 8.088 1.00 93.12 184 THR A N 1
ATOM 1470 C CA . THR A 1 184 ? -2.727 5.518 6.756 1.00 93.12 184 THR A CA 1
ATOM 1471 C C . THR A 1 184 ? -3.314 6.398 5.650 1.00 93.12 184 THR A C 1
ATOM 1473 O O . THR A 1 184 ? -2.622 6.701 4.683 1.00 93.12 184 THR A O 1
ATOM 1476 N N . LEU A 1 185 ? -4.551 6.885 5.810 1.00 94.62 185 LEU A N 1
ATOM 1477 C CA . LEU A 1 185 ? -5.173 7.787 4.836 1.00 94.62 185 LEU A CA 1
ATOM 1478 C C . LEU A 1 185 ? -4.421 9.118 4.700 1.00 94.62 185 LEU A C 1
ATOM 1480 O O . LEU A 1 185 ? -4.341 9.664 3.605 1.00 94.62 185 LEU A O 1
ATOM 1484 N N . TRP A 1 186 ? -3.865 9.647 5.792 1.00 95.50 186 TRP A N 1
ATOM 1485 C CA . TRP A 1 186 ? -3.012 10.837 5.736 1.00 95.50 186 TRP A CA 1
ATOM 1486 C C . TRP A 1 186 ? -1.725 10.590 4.951 1.00 95.50 186 TRP A C 1
ATOM 1488 O O . TRP A 1 186 ? -1.376 11.407 4.103 1.00 95.50 186 TRP A O 1
ATOM 1498 N N . ILE A 1 187 ? -1.060 9.457 5.186 1.00 93.38 187 ILE A N 1
ATOM 1499 C CA . ILE A 1 187 ? 0.140 9.070 4.434 1.00 93.38 187 ILE A CA 1
ATOM 1500 C C . ILE A 1 187 ? -0.188 8.930 2.946 1.00 93.38 187 ILE A C 1
ATOM 1502 O O . ILE A 1 187 ? 0.546 9.461 2.120 1.00 93.38 187 ILE A O 1
ATOM 1506 N N . PHE A 1 188 ? -1.314 8.298 2.598 1.00 94.50 188 PHE A N 1
ATOM 1507 C CA . PHE A 1 188 ? -1.756 8.174 1.205 1.00 94.50 188 PHE A CA 1
ATOM 1508 C C . PHE A 1 188 ? -1.934 9.528 0.520 1.00 94.50 188 PHE A C 1
ATOM 1510 O O . PHE A 1 188 ? -1.534 9.675 -0.629 1.00 94.50 188 PHE A O 1
ATOM 1517 N N . ARG A 1 189 ? -2.472 10.533 1.221 1.00 96.00 189 ARG A N 1
ATOM 1518 C CA . ARG A 1 189 ? -2.581 11.895 0.676 1.00 96.00 189 ARG A CA 1
ATOM 1519 C C . ARG A 1 189 ? -1.219 12.514 0.442 1.00 96.00 189 ARG A C 1
ATOM 1521 O O . ARG A 1 189 ? -0.957 12.970 -0.659 1.00 96.00 189 ARG A O 1
ATOM 1528 N N . ILE A 1 190 ? -0.371 12.534 1.468 1.00 96.25 190 ILE A N 1
ATOM 1529 C CA . ILE A 1 190 ? 0.922 13.223 1.406 1.00 96.25 190 ILE A CA 1
ATOM 1530 C C . ILE A 1 190 ? 1.799 12.588 0.326 1.00 96.25 190 ILE A C 1
ATOM 1532 O O . ILE A 1 190 ? 2.260 13.278 -0.577 1.00 96.25 190 ILE A O 1
ATOM 1536 N N . VAL A 1 191 ? 1.980 11.267 0.386 1.00 94.69 191 VAL A N 1
ATOM 1537 C CA . VAL A 1 191 ? 2.842 10.535 -0.551 1.00 94.69 191 VAL A CA 1
ATOM 1538 C C . VAL A 1 191 ? 2.232 10.501 -1.950 1.00 94.69 191 VAL A C 1
ATOM 1540 O O . VAL A 1 191 ? 2.945 10.709 -2.925 1.00 94.69 191 VAL A O 1
ATOM 1543 N N . GLY A 1 192 ? 0.921 10.281 -2.065 1.00 95.12 192 GLY A N 1
ATOM 1544 C CA . GLY A 1 192 ? 0.252 10.233 -3.361 1.00 95.12 192 GLY A CA 1
ATOM 1545 C C . GLY A 1 192 ? 0.275 11.581 -4.081 1.00 95.12 192 GLY A C 1
ATOM 1546 O O . GLY A 1 192 ? 0.662 11.639 -5.241 1.00 95.12 192 GLY A O 1
ATOM 1547 N N . ILE A 1 193 ? -0.047 12.682 -3.393 1.00 96.12 193 ILE A N 1
ATOM 1548 C CA . ILE A 1 193 ? 0.046 14.029 -3.979 1.00 96.12 193 ILE A CA 1
ATOM 1549 C C . ILE A 1 193 ? 1.492 14.343 -4.369 1.00 96.12 193 ILE A C 1
ATOM 1551 O O . ILE A 1 193 ? 1.725 14.837 -5.469 1.00 96.12 193 ILE A O 1
ATOM 1555 N N . TRP A 1 194 ? 2.464 14.010 -3.514 1.00 96.38 194 TRP A N 1
ATOM 1556 C CA . TRP A 1 194 ? 3.881 14.175 -3.839 1.00 96.38 194 TRP A CA 1
ATOM 1557 C C . TRP A 1 194 ? 4.260 13.433 -5.128 1.00 96.38 194 TRP A C 1
ATOM 1559 O O . TRP A 1 194 ? 4.870 14.030 -6.010 1.00 96.38 194 TRP A O 1
ATOM 1569 N N . TRP A 1 195 ? 3.853 12.166 -5.281 1.00 96.06 195 TRP A N 1
ATOM 1570 C CA . TRP A 1 195 ? 4.099 11.394 -6.503 1.00 96.06 195 TRP A CA 1
ATOM 1571 C C . TRP A 1 195 ? 3.469 12.029 -7.741 1.00 96.06 195 TRP A C 1
ATOM 1573 O O . TRP A 1 195 ? 4.140 12.116 -8.765 1.00 96.06 195 TRP A O 1
ATOM 1583 N N . LEU A 1 196 ? 2.228 12.516 -7.652 1.00 95.69 196 LEU A N 1
ATOM 1584 C CA . LEU A 1 196 ? 1.568 13.194 -8.774 1.00 95.69 196 LEU A CA 1
ATOM 1585 C C . LEU A 1 196 ? 2.310 14.464 -9.193 1.00 95.69 196 LEU A C 1
ATOM 1587 O O . LEU A 1 196 ? 2.484 14.694 -10.385 1.00 95.69 196 LEU A O 1
ATOM 1591 N N . ILE A 1 197 ? 2.797 15.250 -8.229 1.00 95.38 197 ILE A N 1
ATOM 1592 C CA . ILE A 1 197 ? 3.595 16.447 -8.512 1.00 95.38 197 ILE A CA 1
ATOM 1593 C C . ILE A 1 197 ? 4.910 16.064 -9.196 1.00 95.38 197 ILE A C 1
ATOM 1595 O O . ILE A 1 197 ? 5.260 16.669 -10.204 1.00 95.38 197 ILE A O 1
ATOM 1599 N N . THR A 1 198 ? 5.634 15.065 -8.678 1.00 94.19 198 THR A N 1
ATOM 1600 C CA . THR A 1 198 ? 6.913 14.650 -9.279 1.00 94.19 198 THR A CA 1
ATOM 1601 C C . THR A 1 198 ? 6.729 14.075 -10.678 1.00 94.19 198 THR A C 1
ATOM 1603 O O . THR A 1 198 ? 7.458 14.455 -11.579 1.00 94.19 198 THR A O 1
ATOM 1606 N N . VAL A 1 199 ? 5.710 13.236 -10.893 1.00 92.75 199 VAL A N 1
ATOM 1607 C CA . VAL A 1 199 ? 5.421 12.695 -12.228 1.00 92.75 199 VAL A CA 1
ATOM 1608 C C . VAL A 1 199 ? 5.013 13.811 -13.189 1.00 92.75 199 VAL A C 1
ATOM 1610 O O . VAL A 1 199 ? 5.457 13.816 -14.329 1.00 92.75 199 VAL A O 1
ATOM 1613 N N . GLY A 1 200 ? 4.200 14.773 -12.740 1.00 89.56 200 GLY A N 1
ATOM 1614 C CA . GLY A 1 200 ? 3.806 15.913 -13.566 1.00 89.56 200 GLY A CA 1
ATOM 1615 C C . GLY A 1 200 ? 4.996 16.767 -14.008 1.00 89.56 200 GLY A C 1
ATOM 1616 O O . GLY A 1 200 ? 5.037 17.180 -15.160 1.00 89.56 200 GLY A O 1
ATOM 1617 N N . LYS A 1 201 ? 5.979 16.987 -13.124 1.00 91.31 201 LYS A N 1
ATOM 1618 C CA . LYS A 1 201 ? 7.221 17.696 -13.471 1.00 91.31 201 LYS A CA 1
ATOM 1619 C C . LYS A 1 201 ? 8.024 16.952 -14.534 1.00 91.31 201 LYS A C 1
ATOM 1621 O O . LYS A 1 201 ? 8.315 17.546 -15.563 1.00 91.31 201 LYS A O 1
ATOM 1626 N N . ASP A 1 202 ? 8.277 15.660 -14.324 1.00 87.56 202 ASP A N 1
ATOM 1627 C CA . ASP A 1 202 ? 9.024 14.832 -15.278 1.00 87.56 202 ASP A CA 1
ATOM 1628 C C . ASP A 1 202 ? 8.358 14.830 -16.670 1.00 87.56 202 ASP A C 1
ATOM 1630 O O . ASP A 1 202 ? 9.036 14.900 -17.689 1.00 87.56 202 ASP A O 1
ATOM 1634 N N . VAL A 1 203 ? 7.020 14.779 -16.730 1.00 82.81 203 VAL A N 1
ATOM 1635 C CA . VAL A 1 203 ? 6.270 14.822 -18.000 1.00 82.81 203 VAL A CA 1
ATOM 1636 C C . VAL A 1 203 ? 6.386 16.183 -18.687 1.00 82.81 203 VAL A C 1
ATOM 1638 O O . VAL A 1 203 ? 6.502 16.229 -19.906 1.00 82.81 203 VAL A O 1
ATOM 1641 N N . ILE A 1 204 ? 6.351 17.286 -17.934 1.00 85.44 204 ILE A N 1
ATOM 1642 C CA . ILE A 1 204 ? 6.508 18.633 -18.502 1.00 85.44 204 ILE A CA 1
ATOM 1643 C C . ILE A 1 204 ? 7.923 18.817 -19.060 1.00 85.44 204 ILE A C 1
ATOM 1645 O O . ILE A 1 204 ? 8.064 19.327 -20.164 1.00 85.44 204 ILE A O 1
ATOM 1649 N N . GLU A 1 205 ? 8.950 18.370 -18.334 1.00 86.38 205 GLU A N 1
ATOM 1650 C CA . GLU A 1 205 ? 10.351 18.442 -18.777 1.00 86.38 205 GLU A CA 1
ATOM 1651 C C . GLU A 1 205 ? 10.616 17.609 -20.039 1.00 86.38 205 GLU A C 1
ATOM 1653 O O . GLU A 1 205 ? 11.449 17.987 -20.850 1.00 86.38 205 GLU A O 1
ATOM 1658 N N . LEU A 1 206 ? 9.884 16.510 -20.243 1.00 78.50 206 LEU A N 1
ATOM 1659 C CA . LEU A 1 206 ? 9.959 15.700 -21.466 1.00 78.50 206 LEU A CA 1
ATOM 1660 C C . LEU A 1 206 ? 9.289 16.350 -22.689 1.00 78.50 206 LEU A C 1
ATOM 1662 O O . LEU A 1 206 ? 9.549 15.926 -23.813 1.00 78.50 206 LEU A O 1
ATOM 1666 N N . LEU A 1 207 ? 8.383 17.310 -22.479 1.00 78.38 207 LEU A N 1
ATOM 1667 C CA . LEU A 1 207 ? 7.623 17.978 -23.543 1.00 78.38 207 LEU A CA 1
ATOM 1668 C C . LEU A 1 207 ? 8.184 19.359 -23.922 1.00 78.38 207 LEU A C 1
ATOM 1670 O O . LEU A 1 207 ? 7.733 19.919 -24.923 1.00 78.38 207 LEU A O 1
ATOM 1674 N N . ALA A 1 208 ? 9.094 19.910 -23.115 1.00 72.56 208 ALA A N 1
ATOM 1675 C CA . ALA A 1 208 ? 9.732 21.214 -23.308 1.00 72.56 208 ALA A CA 1
ATOM 1676 C C . ALA A 1 208 ? 11.044 21.088 -24.094 1.00 72.56 208 ALA A C 1
ATOM 1678 O O . ALA A 1 208 ? 11.302 21.993 -24.919 1.00 72.56 208 ALA A O 1
#

Radius of gyration: 18.6 Å; chains: 1; bounding box: 46×38×55 Å

Secondary structure (DSSP, 8-state):
-----HHHHHHHHHHHHHHHHHHH-TT-HHHHHHHHHHHHHHHHHHHHHHHHHHTTTB-TTT-PBPSSS--EEEEEEETTEEEEEEESSHHHHHHHHHHHHHHHHTHHHHHHHHHHHHHHHHHHHHHHHTTSS---HHHHHHHHHHHHHHHHHHHHHHGGG--S---B--S-HHHHHHH-HHHHHHHHHHHHHHHHHHHHHHHHHHH-